Protein AF-A0A0L1IEH2-F1 (afdb_monomer_lite)

pLDDT: mean 84.35, std 15.0, range [38.88, 98.44]

Sequence (274 aa):
MEKRYQQLFKGKRIDFPLATGAASHVSLTYDEKKNPYLLCWTYIYQEKPEFTVPLKGCRIINNITEIGPCIHIITSNEEYQFQCRSKEEFDEMSQFFNMLGYPILGFKNVYVLNKKIGKGSFSTAYIGTNILYGNRVVVKEVDKSKVKESNVYTEIEVLRKVMHKYIIKLISAYEQEGFVYLVLEYLKGGELFEYLNNNGPYTEQVAKKALKRVLIALEALHSNGVVHRDLKMENLMLENPNDPSSLKIIDFGLASFLNSNKMRSIKKMYGRND

Radius of gyration: 21.92 Å; chains: 1; bounding box: 54×50×60 Å

InterPro domains:
  IPR000719 Protein kinase domain [PF00069] (111-264)
  IPR000719 Protein kinase domain [PS50011] (111-274)
  IPR000719 Protein kinase domain [SM00220] (111-273)
  IPR008271 Serine/threonine-protein kinase, active site [PS00108] (226-238)
  IPR011009 Protein kinase-like domain superfamily [SSF56112] (101-263)
  IPR017441 Protein kinase, ATP binding site [PS00107] (117-140)

Secondary structure (DSSP, 8-state):
--TTGGGGGGT--EE---BTTS--EEEEEE-TT--EEEEEESSTT-SS-SEEEE-TT-EEEEEE-SSSEEEEEE-SS-EEEEE-SSHHHHHHHHHHHHHTT-PEE-HHHHEEEEEEEEE-SSEEEEEEEETTT--EEEEEEEEGGGTTTSTHHHHHHHHHH---TTBPPEEEEEEETTEEEEEEE--SS-BHHHHHHHH-PPPHHHHHHHHHHHHHHHHHHHHTTEE-S--SGGGEEES-TT-TT-EEE---TT-EETTSHHHHHHHHHTT---

Foldseek 3Di:
DPPQLVCLVVQDKGQFAQKPPQFGIWHWDADPVRFIKIFTDNDRPDPHGPDMGGQVVWAWEWWAALQGIWIWIHDPPDIMIGHDNDPVSVVVVQVSCVVVVRHHDAPVRFKDFDAFDDDDPFWTWTWIAGPVVRDIWIKTKGFLVCCVVWCVVVQVVLLSNQPDQQAWHFGDWGDDDRIIITITHDADQFFLVVVCVVPPDDDPVLVVLLVVSVVVSCVSQVVSQKDQVDDDRRQWGANDNVRSSRIHGYDRRPMDGCPDPVNVVVCVVVDDDD

Organism: NCBI:txid580059

Structure (mmCIF, N/CA/C/O backbone):
data_AF-A0A0L1IEH2-F1
#
_entry.id   AF-A0A0L1IEH2-F1
#
loop_
_atom_site.group_PDB
_atom_site.id
_atom_site.type_symbol
_atom_site.label_atom_id
_atom_site.label_alt_id
_atom_site.label_comp_id
_atom_site.label_asym_id
_atom_site.label_entity_id
_atom_site.label_seq_id
_atom_site.pdbx_PDB_ins_code
_atom_site.Cartn_x
_atom_site.Cartn_y
_atom_site.Cartn_z
_atom_site.occupancy
_atom_site.B_iso_or_equiv
_atom_site.auth_seq_id
_atom_site.auth_comp_id
_atom_site.auth_asym_id
_atom_site.auth_atom_id
_atom_site.pdbx_PDB_model_num
ATOM 1 N N . MET A 1 1 ? -9.795 14.712 24.715 1.00 46.81 1 MET A N 1
ATOM 2 C CA . MET A 1 1 ? -10.745 13.704 24.203 1.00 46.81 1 MET A CA 1
ATOM 3 C C . MET A 1 1 ? -11.994 14.461 23.783 1.00 46.81 1 MET A C 1
ATOM 5 O O . MET A 1 1 ? -12.621 15.066 24.647 1.00 46.81 1 MET A O 1
ATOM 9 N N . GLU A 1 2 ? -12.299 14.549 22.487 1.00 45.53 2 GLU A N 1
ATOM 10 C CA . GLU A 1 2 ? -13.552 15.184 22.063 1.00 45.53 2 GLU A CA 1
ATOM 11 C C . GLU A 1 2 ? -14.759 14.452 22.673 1.00 45.53 2 GLU A C 1
ATOM 13 O O . GLU A 1 2 ? -14.746 13.232 22.858 1.00 45.53 2 GLU A O 1
ATOM 18 N N . LYS A 1 3 ? -15.829 15.200 22.972 1.00 54.75 3 LYS A N 1
ATOM 19 C CA . LYS A 1 3 ? -17.076 14.705 23.593 1.00 54.75 3 LYS A CA 1
ATOM 20 C C . LYS A 1 3 ? -17.792 13.609 22.783 1.00 54.75 3 LYS A C 1
ATOM 22 O O . LYS A 1 3 ? -18.770 13.043 23.271 1.00 54.75 3 LYS A O 1
ATOM 27 N N . ARG A 1 4 ? -17.343 13.333 21.555 1.00 49.47 4 ARG A N 1
ATOM 28 C CA . ARG A 1 4 ? -17.950 12.403 20.603 1.00 49.47 4 ARG A CA 1
ATOM 29 C C . ARG A 1 4 ? -17.770 10.947 21.048 1.00 49.47 4 ARG A C 1
ATOM 31 O O . ARG A 1 4 ? -18.730 10.363 21.533 1.00 49.47 4 ARG A O 1
ATOM 38 N N . TYR A 1 5 ? -16.565 10.375 21.020 1.00 53.59 5 TYR A N 1
ATOM 39 C CA . TYR A 1 5 ? -16.357 8.929 21.260 1.00 53.59 5 TYR A CA 1
ATOM 40 C C . TYR A 1 5 ? -16.607 8.453 22.701 1.00 53.59 5 TYR A C 1
ATOM 42 O O . TYR A 1 5 ? -16.833 7.266 22.917 1.00 53.59 5 TYR A O 1
ATOM 50 N N . GLN A 1 6 ? -16.689 9.352 23.690 1.00 55.03 6 GLN A N 1
ATOM 51 C CA . GLN A 1 6 ? -17.192 8.994 25.029 1.00 55.03 6 GLN A CA 1
ATOM 52 C C . GLN A 1 6 ? -18.647 8.494 25.006 1.00 55.03 6 GLN A C 1
ATOM 54 O O . GLN A 1 6 ? -19.093 7.834 25.943 1.00 55.03 6 GLN A O 1
ATOM 59 N N . GLN A 1 7 ? -19.401 8.805 23.949 1.00 55.41 7 GLN A N 1
ATOM 60 C CA . GLN A 1 7 ? -20.780 8.359 23.786 1.00 55.41 7 GLN A CA 1
ATOM 61 C C . GLN A 1 7 ? -20.884 6.894 23.321 1.00 55.41 7 GLN A C 1
ATOM 63 O O . GLN A 1 7 ? -21.907 6.269 23.600 1.00 55.41 7 GLN A O 1
ATOM 68 N N . LEU A 1 8 ? -19.826 6.315 22.723 1.00 54.84 8 LEU A N 1
ATOM 69 C CA . LEU A 1 8 ? -19.785 4.893 22.332 1.00 54.84 8 LEU A CA 1
ATOM 70 C C . LEU A 1 8 ? -19.924 3.990 23.555 1.0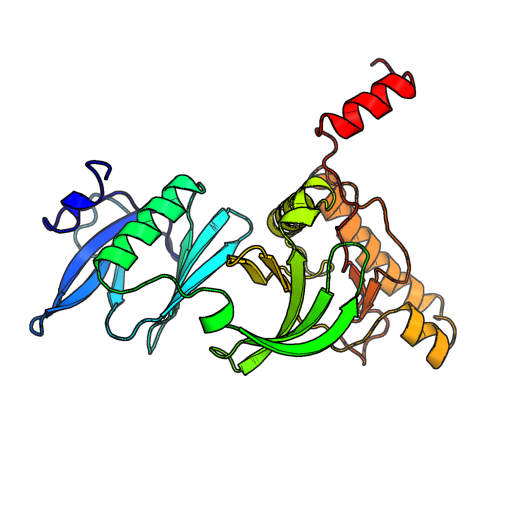0 54.84 8 LEU A C 1
ATOM 72 O O . LEU A 1 8 ? -20.736 3.075 23.564 1.00 54.84 8 LEU A O 1
ATOM 76 N N . PHE A 1 9 ? -19.215 4.327 24.632 1.00 52.91 9 PHE A N 1
ATOM 77 C CA . PHE A 1 9 ? -19.289 3.628 25.918 1.00 52.91 9 PHE A CA 1
ATOM 78 C C . PHE A 1 9 ? -20.630 3.805 26.643 1.00 52.91 9 PHE A C 1
ATOM 80 O O . PHE A 1 9 ? -20.886 3.130 27.635 1.00 52.91 9 PHE A O 1
ATOM 87 N N . LYS A 1 10 ? -21.489 4.714 26.166 1.00 53.69 10 LYS A N 1
ATOM 88 C CA . LYS A 1 10 ? -22.837 4.963 26.699 1.00 53.69 10 LYS A CA 1
ATOM 89 C C . LYS A 1 10 ? -23.938 4.352 25.822 1.00 53.69 10 LYS A C 1
ATOM 91 O O . LYS A 1 10 ? -25.101 4.697 26.009 1.00 53.69 10 LYS A O 1
ATOM 96 N N . GLY A 1 11 ? -23.584 3.511 24.844 1.00 54.56 11 GLY A N 1
ATOM 97 C CA . GLY A 1 11 ? -24.538 2.871 23.930 1.00 54.56 11 GLY A CA 1
ATOM 98 C C . GLY A 1 11 ? -25.201 3.830 22.935 1.00 54.56 11 GLY A C 1
ATOM 99 O O . GLY A 1 11 ? -26.241 3.507 22.366 1.00 54.56 11 GLY A O 1
ATOM 100 N N . LYS A 1 12 ? -24.640 5.030 22.728 1.00 56.41 12 LYS A N 1
ATOM 101 C CA . LYS A 1 12 ? -25.150 5.971 21.724 1.00 56.41 12 LYS A CA 1
ATOM 102 C C . LYS A 1 12 ? -24.548 5.667 20.354 1.00 56.41 12 LYS A C 1
ATOM 104 O O . LYS A 1 12 ? -23.394 5.247 20.244 1.00 56.41 12 LYS A O 1
ATOM 109 N N . ARG A 1 13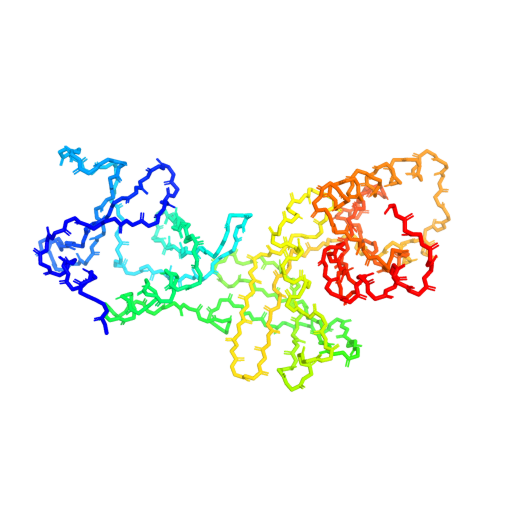 ? -25.343 5.901 19.309 1.00 58.91 13 ARG A N 1
ATOM 110 C CA . ARG A 1 13 ? -24.892 5.867 17.914 1.00 58.91 13 ARG A CA 1
ATOM 111 C C . ARG A 1 13 ? -24.067 7.114 17.640 1.00 58.91 13 ARG A C 1
ATOM 113 O O . ARG A 1 13 ? -24.488 8.215 17.992 1.00 58.91 13 ARG A O 1
ATOM 120 N N . ILE A 1 14 ? -22.910 6.933 17.024 1.00 60.81 14 ILE A N 1
ATOM 121 C CA . ILE A 1 14 ? -22.070 8.038 16.578 1.00 60.81 14 ILE A CA 1
ATOM 122 C C . ILE A 1 14 ? -21.863 7.886 15.079 1.00 60.81 14 ILE A C 1
ATOM 124 O O . ILE A 1 14 ? -21.634 6.771 14.605 1.00 60.81 14 ILE A O 1
ATOM 128 N N . ASP A 1 15 ? -21.910 9.005 14.357 1.00 57.19 15 ASP A N 1
ATOM 129 C CA . ASP A 1 15 ? -21.339 9.099 13.015 1.00 57.19 15 ASP A CA 1
ATOM 130 C C . ASP A 1 15 ? -19.947 8.458 13.004 1.00 57.19 15 ASP A C 1
ATOM 132 O O . ASP A 1 15 ? -19.098 8.762 13.850 1.00 57.19 15 ASP A O 1
ATOM 136 N N . PHE A 1 16 ? -19.708 7.592 12.037 1.00 59.72 16 PHE A N 1
ATOM 137 C CA . PHE A 1 16 ? -18.470 6.861 11.846 1.00 59.72 16 PHE A CA 1
ATOM 138 C C . PHE A 1 16 ? -18.063 6.941 10.373 1.00 59.72 16 PHE A C 1
ATOM 140 O O . PHE A 1 16 ? -18.923 7.004 9.494 1.00 59.72 16 PHE A O 1
ATOM 147 N N . PRO A 1 17 ? -16.763 6.962 10.068 1.00 53.09 17 PRO A N 1
ATOM 148 C CA . PRO A 1 17 ? -16.309 6.911 8.690 1.00 53.09 17 PRO A CA 1
ATOM 149 C C . PRO A 1 17 ? -16.803 5.654 7.966 1.00 53.09 17 PRO A C 1
ATOM 151 O O . PRO A 1 17 ? -16.909 4.582 8.565 1.00 53.09 17 PRO A O 1
ATOM 154 N N . LEU A 1 18 ? -17.088 5.823 6.670 1.00 53.25 18 LEU A N 1
ATOM 155 C CA . LEU A 1 18 ? -17.653 4.820 5.767 1.00 53.25 18 LEU A CA 1
ATOM 156 C C . LEU A 1 18 ? -16.910 3.486 5.888 1.00 53.25 18 LEU A C 1
ATOM 158 O O . LEU A 1 18 ? -15.772 3.351 5.441 1.00 53.25 18 LEU A O 1
ATOM 162 N N . ALA A 1 19 ? -17.560 2.498 6.489 1.00 53.75 19 ALA A N 1
ATOM 163 C CA . ALA A 1 19 ? -17.091 1.129 6.459 1.00 53.75 19 ALA A CA 1
ATOM 164 C C . ALA A 1 19 ? -17.386 0.516 5.082 1.00 53.75 19 ALA A C 1
ATOM 166 O O . ALA A 1 19 ? -18.370 0.883 4.429 1.00 53.75 19 ALA A O 1
ATOM 167 N N . THR A 1 20 ? -16.568 -0.438 4.642 1.00 47.78 20 THR A N 1
ATOM 168 C CA . THR A 1 20 ? -16.861 -1.310 3.498 1.00 47.78 20 THR A CA 1
ATOM 169 C C . THR A 1 20 ? -18.326 -1.739 3.523 1.00 47.78 20 THR A C 1
ATOM 171 O O . THR A 1 20 ? -18.782 -2.305 4.512 1.00 47.78 20 THR A O 1
ATOM 174 N N . GLY A 1 21 ? -19.067 -1.439 2.451 1.00 51.62 21 GLY A N 1
ATOM 175 C CA . GLY A 1 21 ? -20.477 -1.824 2.321 1.00 51.62 21 GLY A CA 1
ATOM 176 C C . GLY A 1 21 ? -21.524 -0.787 2.754 1.00 51.62 21 GLY A C 1
ATOM 177 O O . GLY A 1 21 ? -22.686 -1.157 2.820 1.00 51.62 21 GLY A O 1
ATOM 178 N N . ALA A 1 22 ? -21.147 0.486 2.967 1.00 59.78 22 ALA A N 1
ATOM 179 C CA . ALA A 1 22 ? -22.030 1.660 3.161 1.00 59.78 22 ALA A CA 1
ATOM 180 C C . ALA A 1 22 ? -22.368 2.081 4.607 1.00 59.78 22 ALA A C 1
ATOM 182 O O . ALA A 1 22 ? -23.072 3.077 4.791 1.00 59.78 22 ALA A O 1
ATOM 183 N N . ALA A 1 23 ? -21.827 1.427 5.641 1.00 65.88 23 ALA A N 1
ATOM 184 C CA . ALA A 1 23 ? -22.099 1.847 7.018 1.00 65.88 23 ALA A CA 1
ATOM 185 C C . ALA A 1 23 ? -21.397 3.170 7.374 1.00 65.88 23 ALA A C 1
ATOM 187 O O . ALA A 1 23 ? -20.185 3.294 7.232 1.00 65.88 23 ALA A O 1
ATOM 188 N N . SER A 1 24 ? -22.158 4.145 7.869 1.00 72.50 24 SER A N 1
ATOM 189 C CA . SER A 1 24 ? -21.698 5.492 8.247 1.00 72.50 24 SER A CA 1
ATOM 190 C C . SER A 1 24 ? -21.898 5.796 9.734 1.00 72.50 24 SER A C 1
ATOM 192 O O . SER A 1 24 ? -21.649 6.905 10.192 1.00 72.50 24 SER A O 1
ATOM 194 N N . HIS A 1 25 ? -22.391 4.828 10.506 1.00 76.25 25 HIS A N 1
ATOM 195 C CA . HIS A 1 25 ? -22.655 4.976 11.932 1.00 76.25 25 HIS A CA 1
ATOM 196 C C . HIS A 1 25 ? -22.239 3.708 12.661 1.00 76.25 25 HIS A C 1
ATOM 198 O O . HIS A 1 25 ? -22.537 2.605 12.194 1.00 76.25 25 HIS A O 1
ATOM 204 N N . VAL A 1 26 ? -21.608 3.851 13.829 1.00 79.69 26 VAL A N 1
ATOM 205 C CA . VAL A 1 26 ? -21.291 2.701 14.681 1.00 79.69 26 VAL A CA 1
ATOM 206 C C . VAL A 1 26 ? -21.652 2.917 16.139 1.00 79.69 26 VAL A C 1
ATOM 208 O O . VAL A 1 26 ? -21.754 4.042 16.636 1.00 79.69 26 VAL A O 1
ATOM 211 N N . SER A 1 27 ? -21.828 1.800 16.837 1.00 82.81 27 SER A N 1
ATOM 212 C CA . SER A 1 27 ? -21.939 1.755 18.289 1.00 82.81 27 SER A CA 1
ATOM 213 C C . SER A 1 27 ? -21.127 0.589 18.847 1.00 82.81 27 SER A C 1
ATOM 215 O O . SER A 1 27 ? -21.034 -0.456 18.208 1.00 82.81 27 SER A O 1
ATOM 217 N N . LEU A 1 28 ? -20.536 0.765 20.028 1.00 85.44 28 LEU A N 1
ATOM 218 C CA . LEU A 1 28 ? -19.830 -0.289 20.747 1.00 85.44 28 LEU A CA 1
ATOM 219 C C . LEU A 1 28 ? -20.802 -0.960 21.712 1.00 85.44 28 LEU A C 1
ATOM 221 O O . LEU A 1 28 ? -21.506 -0.289 22.464 1.00 85.44 28 LEU A O 1
ATOM 225 N N . THR A 1 29 ? -20.793 -2.283 21.732 1.00 85.62 29 THR A N 1
ATOM 226 C CA . THR A 1 29 ? -21.562 -3.081 22.685 1.00 85.62 29 THR A CA 1
ATOM 227 C C . THR A 1 29 ? -20.776 -4.338 23.061 1.00 85.62 29 THR A C 1
ATOM 229 O O . THR A 1 29 ? -19.659 -4.558 22.586 1.00 85.62 29 THR A O 1
ATOM 232 N N . TYR A 1 30 ? -21.341 -5.142 23.955 1.00 87.62 30 TYR A N 1
ATOM 233 C CA . TYR A 1 30 ? -20.723 -6.340 24.499 1.00 87.62 30 TYR A CA 1
ATOM 234 C C . TYR A 1 30 ? -21.682 -7.519 24.404 1.00 87.62 30 TYR A C 1
ATOM 236 O O . TYR A 1 30 ? -22.894 -7.357 24.554 1.00 87.62 30 TYR A O 1
ATOM 244 N N . ASP A 1 31 ? -21.146 -8.706 24.125 1.00 87.88 31 ASP A N 1
ATOM 245 C CA . ASP A 1 31 ? -21.940 -9.934 24.161 1.00 87.88 31 ASP A CA 1
ATOM 246 C C . ASP A 1 31 ? -22.169 -10.381 25.616 1.00 87.88 31 ASP A C 1
ATOM 248 O O . ASP A 1 31 ? -21.641 -9.790 26.564 1.00 87.88 31 ASP A O 1
ATOM 252 N N . GLU A 1 32 ? -22.935 -11.454 25.816 1.00 86.00 32 GLU A N 1
ATOM 253 C CA . GLU A 1 32 ? -23.203 -12.015 27.151 1.00 86.00 32 GLU A CA 1
ATOM 254 C C . GLU A 1 32 ? -21.921 -12.406 27.911 1.00 86.00 32 GLU A C 1
ATOM 256 O O . GLU A 1 32 ? -21.885 -12.417 29.141 1.00 86.00 32 GLU A O 1
ATOM 261 N N . LYS A 1 33 ? -2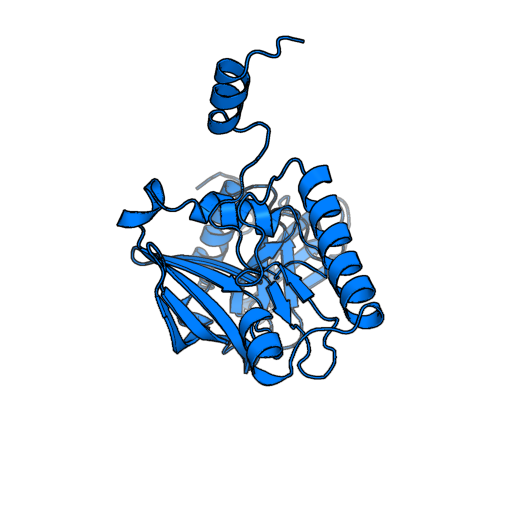0.836 -12.686 27.180 1.00 88.88 33 LYS A N 1
ATOM 262 C CA . LYS A 1 33 ? -19.514 -13.040 27.710 1.00 88.88 33 LYS A CA 1
ATOM 263 C C . LYS A 1 33 ? -18.593 -11.821 27.847 1.00 88.88 33 LYS A C 1
ATOM 265 O O . LYS A 1 33 ? -17.395 -11.997 28.070 1.00 88.88 33 LYS A O 1
ATOM 270 N N . LYS A 1 34 ? -19.127 -10.600 27.730 1.00 87.25 34 LYS A N 1
ATOM 271 C CA . LYS A 1 34 ? -18.400 -9.321 27.770 1.00 87.25 34 LYS A CA 1
ATOM 272 C C . LYS A 1 34 ? -17.340 -9.155 26.674 1.00 87.25 34 LYS A C 1
ATOM 274 O O . LYS A 1 34 ? -16.401 -8.378 26.843 1.00 87.25 34 LYS A O 1
ATOM 279 N N . ASN A 1 35 ? -17.465 -9.848 25.546 1.00 88.25 35 ASN A N 1
ATOM 280 C CA . ASN A 1 35 ? -16.598 -9.601 24.398 1.00 88.25 35 ASN A CA 1
ATOM 281 C C . ASN A 1 35 ? -17.111 -8.377 23.623 1.00 88.25 35 ASN A C 1
ATOM 283 O O . ASN A 1 35 ? -18.305 -8.325 23.315 1.00 88.25 35 ASN A O 1
ATOM 287 N N . PRO A 1 36 ? -16.242 -7.407 23.293 1.00 90.19 36 PRO A N 1
ATOM 288 C CA . PRO A 1 36 ? -16.656 -6.216 22.568 1.00 90.19 36 PRO A CA 1
ATOM 289 C C . PRO A 1 36 ? -16.918 -6.516 21.088 1.00 90.19 36 PRO A C 1
ATOM 291 O O . PRO A 1 36 ? -16.172 -7.261 20.442 1.00 90.19 36 PRO A O 1
ATOM 294 N N . TYR A 1 37 ? -17.948 -5.881 20.537 1.00 90.19 37 TYR A N 1
ATOM 295 C CA . TYR A 1 37 ? -18.212 -5.845 19.102 1.00 90.19 37 TYR A CA 1
ATOM 296 C C . TYR A 1 37 ? -18.811 -4.499 18.688 1.00 90.19 37 TYR A C 1
ATOM 298 O O . TYR A 1 37 ? -19.427 -3.792 19.492 1.00 90.19 37 TYR A O 1
ATOM 306 N N . LEU A 1 38 ? -18.595 -4.129 17.427 1.00 89.50 38 LEU A N 1
ATOM 307 C CA . LEU A 1 38 ? -19.191 -2.942 16.826 1.00 89.50 38 LEU A CA 1
ATOM 308 C C . LEU A 1 38 ? -20.490 -3.323 16.123 1.00 89.50 38 LEU A C 1
ATOM 310 O O . LEU A 1 38 ? -20.548 -4.318 15.406 1.00 89.50 38 LEU A O 1
ATOM 314 N N . LEU A 1 39 ? -21.514 -2.507 16.309 1.00 87.94 39 LEU A N 1
ATOM 315 C CA . LEU A 1 39 ? -22.723 -2.492 15.497 1.00 87.94 39 LEU A CA 1
ATOM 316 C C . LEU A 1 39 ? -22.547 -1.429 14.413 1.00 87.94 39 LEU A C 1
ATOM 318 O O . LEU A 1 39 ? -22.174 -0.306 14.751 1.00 87.94 39 LEU A O 1
ATOM 322 N N . CYS A 1 40 ? -22.814 -1.758 13.151 1.00 87.19 40 CYS A N 1
ATOM 323 C CA . CYS A 1 40 ? -22.592 -0.865 12.013 1.00 87.19 40 CYS A CA 1
ATOM 324 C C . CYS A 1 40 ? -23.905 -0.624 11.253 1.00 87.19 40 CYS A C 1
ATOM 326 O O . CYS A 1 40 ? -24.592 -1.580 10.903 1.00 87.19 40 CYS A O 1
ATOM 328 N N . TRP A 1 41 ? -24.256 0.637 10.984 1.00 85.31 41 TRP A N 1
ATOM 329 C CA . TRP A 1 41 ? -25.474 1.027 10.255 1.00 85.31 41 TRP A CA 1
ATOM 330 C C . TRP A 1 41 ? -25.161 1.931 9.068 1.00 85.31 41 TRP A C 1
ATOM 332 O O . TRP A 1 41 ? -24.284 2.794 9.147 1.00 85.31 41 TRP A O 1
ATOM 342 N N . THR A 1 42 ? -25.957 1.801 8.008 1.00 83.19 42 THR A N 1
ATOM 343 C CA . THR A 1 42 ? -25.917 2.681 6.830 1.00 83.19 42 THR A CA 1
ATOM 344 C C . THR A 1 42 ? -26.547 4.039 7.127 1.00 83.19 42 THR A C 1
ATOM 346 O O . THR A 1 42 ? -26.006 5.065 6.717 1.00 83.19 42 THR A O 1
ATOM 349 N N . TYR A 1 43 ? -27.640 4.062 7.900 1.00 78.62 43 TYR A N 1
ATOM 350 C CA . TYR A 1 43 ? -28.391 5.279 8.225 1.00 78.62 43 TYR A CA 1
ATOM 351 C C . TYR A 1 43 ? -28.671 5.406 9.725 1.00 78.62 43 TYR A C 1
ATOM 353 O O . TYR A 1 43 ? -28.953 4.418 10.402 1.00 78.62 43 TYR A O 1
ATOM 361 N N . ILE A 1 44 ? -28.698 6.641 10.239 1.00 74.00 44 ILE A N 1
ATOM 362 C CA . ILE A 1 44 ? -28.886 6.911 11.674 1.00 74.00 44 ILE A CA 1
ATOM 363 C C . ILE A 1 44 ? -30.218 6.391 12.236 1.00 74.00 44 ILE A C 1
ATOM 365 O O . ILE A 1 44 ? -30.276 5.995 13.401 1.00 74.00 44 ILE A O 1
ATOM 369 N N . TYR A 1 45 ? -31.271 6.358 11.415 1.00 78.81 45 TYR A N 1
ATOM 370 C CA . TYR A 1 45 ? -32.624 5.944 11.807 1.00 78.81 45 TYR A CA 1
ATOM 371 C C . TYR A 1 45 ? -32.897 4.448 11.595 1.00 78.81 45 TYR A C 1
ATOM 373 O O . TYR A 1 45 ? -33.979 3.974 11.923 1.00 78.81 45 TYR A O 1
ATOM 381 N N . GLN A 1 46 ? -31.938 3.692 11.055 1.00 80.62 46 GLN A N 1
ATOM 382 C CA . GLN A 1 46 ? -32.111 2.265 10.790 1.00 80.62 46 GLN A CA 1
ATOM 383 C C . GLN A 1 46 ? -32.234 1.494 12.118 1.00 80.62 46 GLN A C 1
ATOM 385 O O . GLN A 1 46 ? -31.416 1.664 13.025 1.00 80.62 46 GLN A O 1
ATOM 390 N N . GLU A 1 47 ? -33.270 0.667 12.276 1.00 82.06 47 GLU A N 1
ATOM 391 C CA . GLU A 1 47 ? -33.515 -0.035 13.545 1.00 82.06 47 GLU A CA 1
ATOM 392 C C . GLU A 1 47 ? -32.435 -1.087 13.826 1.00 82.06 47 GLU A C 1
ATOM 394 O O . GLU A 1 47 ? -31.776 -1.040 14.868 1.00 82.06 47 GLU A O 1
ATOM 399 N N . LYS A 1 48 ? -32.201 -1.992 12.870 1.00 85.12 48 LYS A N 1
ATOM 400 C CA . LYS A 1 48 ? -31.223 -3.083 12.982 1.00 85.12 48 LYS A CA 1
ATOM 401 C C . LYS A 1 48 ? -29.887 -2.714 12.332 1.00 85.12 48 LYS A C 1
ATOM 403 O O . LYS A 1 48 ? -29.907 -2.031 11.311 1.00 85.12 48 LYS A O 1
ATOM 408 N N . PRO A 1 49 ? -28.749 -3.134 12.911 1.00 86.62 49 PRO A N 1
ATOM 409 C CA . PRO A 1 49 ? -27.445 -2.968 12.272 1.00 86.62 49 PRO A CA 1
ATOM 410 C C . PRO A 1 49 ? -27.426 -3.684 10.918 1.00 86.62 49 PRO A C 1
ATOM 412 O O . PRO A 1 49 ? -28.041 -4.739 10.769 1.00 86.62 49 PRO A O 1
ATOM 415 N N . GLU A 1 50 ? -26.703 -3.114 9.960 1.00 87.94 50 GLU A N 1
ATOM 416 C CA . GLU A 1 50 ? -26.427 -3.739 8.665 1.00 87.94 50 GLU A CA 1
ATOM 417 C C . GLU A 1 50 ? -25.516 -4.957 8.851 1.00 87.94 50 GLU A C 1
ATOM 419 O O . GLU A 1 50 ? -25.757 -6.028 8.305 1.00 87.94 50 GLU A O 1
ATOM 424 N N . PHE A 1 51 ? -24.487 -4.798 9.685 1.00 87.88 51 PHE A N 1
ATOM 425 C CA . PHE A 1 51 ? -23.572 -5.864 10.071 1.00 87.88 51 PHE A CA 1
ATOM 426 C C . PHE A 1 51 ? -22.928 -5.567 11.429 1.00 87.88 51 PHE A C 1
ATOM 428 O O . PHE A 1 51 ? -23.081 -4.482 12.004 1.00 87.88 51 PHE A O 1
ATOM 435 N N . THR A 1 52 ? -22.201 -6.551 11.955 1.00 89.69 52 THR A N 1
ATOM 436 C CA . THR A 1 52 ? -21.498 -6.450 13.237 1.00 89.69 52 THR A CA 1
ATOM 437 C C . THR A 1 52 ? -20.042 -6.856 13.092 1.00 89.69 52 THR A C 1
ATOM 439 O O . THR A 1 52 ? -19.762 -7.848 12.430 1.00 89.69 52 THR A O 1
ATOM 442 N N . VAL A 1 53 ? -19.134 -6.152 13.768 1.00 91.12 53 VAL A N 1
ATOM 443 C CA . VAL A 1 53 ? -17.696 -6.449 13.735 1.00 91.12 53 VAL A CA 1
ATOM 444 C C . VAL A 1 53 ? -17.232 -6.955 15.100 1.00 91.12 53 VAL A C 1
ATOM 446 O O . VAL A 1 53 ? -17.146 -6.159 16.042 1.00 91.12 53 VAL A O 1
ATOM 449 N N . PRO A 1 54 ? -16.920 -8.254 15.250 1.00 92.25 54 PRO A N 1
ATOM 450 C CA . PRO A 1 54 ? -16.380 -8.777 16.497 1.00 92.25 54 PRO A CA 1
ATOM 451 C C . PRO A 1 54 ? -14.949 -8.271 16.711 1.00 92.25 54 PRO A C 1
ATOM 453 O O . PRO A 1 54 ? -14.086 -8.437 15.852 1.00 92.25 54 PRO A O 1
ATOM 456 N N . LEU A 1 55 ? -14.670 -7.685 17.879 1.00 91.56 55 LEU A N 1
ATOM 457 C CA . LEU A 1 55 ? -13.326 -7.181 18.194 1.00 91.56 55 LEU A CA 1
ATOM 458 C C . LEU A 1 55 ? -12.470 -8.215 18.936 1.00 91.56 55 LEU A C 1
ATOM 460 O O . LEU A 1 55 ? -11.246 -8.099 18.989 1.00 91.56 55 LEU A O 1
ATOM 464 N N . LYS A 1 56 ? -13.074 -9.270 19.494 1.00 92.00 56 LYS A N 1
ATOM 465 C CA . LYS A 1 56 ? -12.326 -10.324 20.189 1.00 92.00 56 LYS A CA 1
ATOM 466 C C . LYS A 1 56 ? -11.312 -10.993 19.257 1.00 92.00 56 LYS A C 1
ATOM 468 O O . LYS A 1 56 ? -11.688 -11.610 18.268 1.00 92.00 56 LYS A O 1
ATOM 473 N N . GLY A 1 57 ? -10.033 -10.920 19.626 1.00 89.81 57 GLY A N 1
ATOM 474 C CA . GLY A 1 57 ? -8.944 -11.534 18.863 1.00 89.81 57 GLY A CA 1
ATOM 475 C C . GLY A 1 57 ? -8.666 -10.867 17.514 1.00 89.81 57 GLY A C 1
ATOM 476 O O . GLY A 1 57 ? -7.881 -11.409 16.739 1.00 89.81 57 GLY A O 1
ATOM 477 N N . CYS A 1 58 ? -9.288 -9.717 17.227 1.00 93.50 58 CYS A N 1
ATOM 478 C CA . CYS A 1 58 ? -9.028 -8.996 15.991 1.00 93.50 58 CYS A CA 1
ATOM 479 C C . CYS A 1 58 ? -7.615 -8.397 15.981 1.00 93.50 58 CYS A C 1
ATOM 481 O O . CYS A 1 58 ? -7.009 -8.129 17.024 1.00 93.50 58 CYS A O 1
ATOM 483 N N . ARG A 1 59 ? -7.098 -8.168 14.777 1.00 94.06 59 ARG A N 1
ATOM 484 C CA . ARG A 1 59 ? -5.902 -7.365 14.531 1.00 94.06 59 ARG A CA 1
ATOM 485 C C . ARG A 1 59 ? -6.324 -6.109 13.800 1.00 94.06 59 ARG A C 1
ATOM 487 O O . ARG A 1 59 ? -7.026 -6.192 12.798 1.00 94.06 59 ARG A O 1
ATOM 494 N N . ILE A 1 60 ? -5.883 -4.959 14.289 1.00 92.81 60 ILE A N 1
ATOM 495 C CA . ILE A 1 60 ? -6.197 -3.676 13.670 1.00 92.81 60 ILE A CA 1
ATOM 496 C C . ILE A 1 60 ? -4.929 -3.147 13.023 1.00 92.81 60 ILE A C 1
ATOM 498 O O . ILE A 1 60 ? -3.913 -2.994 13.695 1.00 92.81 60 ILE A O 1
ATOM 502 N N . ILE A 1 61 ? -4.972 -2.881 11.723 1.00 90.62 61 ILE A N 1
ATOM 503 C CA . ILE A 1 61 ? -3.853 -2.297 10.983 1.00 90.62 61 ILE A CA 1
ATOM 504 C C . ILE A 1 61 ? -4.279 -0.984 10.330 1.00 90.62 61 ILE A C 1
ATOM 506 O O . ILE A 1 61 ? -5.449 -0.771 10.009 1.00 90.62 61 ILE A O 1
ATOM 510 N N . ASN A 1 62 ? -3.305 -0.105 10.114 1.00 85.62 62 ASN A N 1
ATOM 511 C CA . ASN A 1 62 ? -3.474 1.032 9.220 1.00 85.62 62 ASN A CA 1
ATOM 512 C C . ASN A 1 62 ? -3.415 0.543 7.766 1.00 85.62 62 ASN A C 1
ATOM 514 O O . ASN A 1 62 ? -2.494 -0.189 7.398 1.00 85.62 62 ASN A O 1
ATOM 518 N N . ASN A 1 63 ? -4.370 0.971 6.951 1.00 76.06 63 ASN A N 1
ATOM 519 C CA . ASN A 1 63 ? -4.373 0.793 5.510 1.00 76.06 63 ASN A CA 1
ATOM 520 C C . ASN A 1 63 ? -4.606 2.147 4.826 1.00 76.06 63 ASN A C 1
ATOM 522 O O . ASN A 1 63 ? -5.042 3.115 5.446 1.00 76.06 63 ASN A O 1
ATOM 526 N N . ILE A 1 64 ? -4.312 2.240 3.535 1.00 68.06 64 ILE A N 1
ATOM 527 C CA . ILE A 1 64 ? -4.504 3.471 2.777 1.00 68.06 64 ILE A CA 1
ATOM 528 C C . ILE A 1 64 ? -5.216 3.154 1.466 1.00 68.06 64 ILE A C 1
ATOM 530 O O . ILE A 1 64 ? -4.834 2.229 0.754 1.00 68.06 64 ILE A O 1
ATOM 534 N N . THR A 1 65 ? -6.238 3.945 1.150 1.00 67.81 65 THR A N 1
ATOM 535 C CA . THR A 1 65 ? -7.004 3.846 -0.096 1.00 67.81 65 THR A CA 1
ATOM 536 C C . THR A 1 65 ? -6.870 5.138 -0.908 1.00 67.81 65 THR A C 1
ATOM 538 O O . THR A 1 65 ? -6.279 6.124 -0.450 1.00 67.81 65 THR A O 1
ATOM 541 N N . GLU A 1 66 ? -7.476 5.153 -2.094 1.00 60.97 66 GLU A N 1
ATOM 542 C CA . GLU A 1 66 ? -7.646 6.340 -2.941 1.00 60.97 66 GLU A CA 1
ATOM 543 C C . GLU A 1 66 ? -8.412 7.491 -2.265 1.00 60.97 66 GLU A C 1
ATOM 545 O O . GLU A 1 66 ? -8.224 8.651 -2.626 1.00 60.97 66 GLU A O 1
ATOM 550 N N . ILE A 1 67 ? -9.242 7.195 -1.257 1.00 65.94 67 ILE A N 1
ATOM 551 C CA . ILE A 1 67 ? -10.085 8.185 -0.570 1.00 65.94 67 ILE A CA 1
ATOM 552 C C . ILE A 1 67 ? -9.359 8.788 0.643 1.00 65.94 67 ILE A C 1
ATOM 554 O O . ILE A 1 67 ? -9.626 9.926 1.024 1.00 65.94 67 ILE A O 1
ATOM 558 N N . GLY A 1 68 ? -8.417 8.064 1.259 1.00 68.25 68 GLY A N 1
ATOM 559 C CA . GLY A 1 68 ? -7.786 8.525 2.495 1.00 68.25 68 GLY A CA 1
ATOM 560 C C . GLY A 1 68 ? -7.195 7.411 3.365 1.00 68.25 68 GLY A C 1
ATOM 561 O O . GLY A 1 68 ? -7.056 6.274 2.913 1.00 68.25 68 GLY A O 1
ATOM 562 N N . PRO A 1 69 ? -6.796 7.728 4.612 1.00 77.19 69 PRO A N 1
ATOM 563 C CA . PRO A 1 69 ? -6.373 6.715 5.574 1.00 77.19 69 PRO A CA 1
ATOM 564 C C . PRO A 1 69 ? -7.557 5.819 5.955 1.00 77.19 69 PRO A C 1
ATOM 566 O O . PRO A 1 69 ? -8.704 6.254 5.934 1.00 77.19 69 PRO A O 1
ATOM 569 N N . CYS A 1 70 ? -7.287 4.564 6.283 1.00 82.81 70 CYS A N 1
ATOM 570 C CA . CYS A 1 70 ? -8.307 3.567 6.562 1.00 82.81 70 CYS A CA 1
ATOM 571 C C . CYS A 1 70 ? -7.886 2.711 7.755 1.00 82.81 70 CYS A C 1
ATOM 573 O O . CYS A 1 70 ? -6.742 2.265 7.845 1.00 82.81 70 CYS A O 1
ATOM 575 N N . ILE A 1 71 ? -8.827 2.420 8.648 1.00 87.38 71 ILE A N 1
ATOM 576 C CA . ILE A 1 71 ? -8.633 1.404 9.683 1.00 87.38 71 ILE A CA 1
ATOM 577 C C . ILE A 1 71 ? -9.099 0.065 9.138 1.00 87.38 71 ILE A C 1
ATOM 579 O O . ILE A 1 71 ? -10.232 -0.063 8.689 1.00 87.38 71 ILE A O 1
ATOM 583 N N . HIS A 1 72 ? -8.222 -0.929 9.167 1.00 89.38 72 HIS A N 1
ATOM 584 C CA . HIS A 1 72 ? -8.521 -2.267 8.688 1.00 89.38 72 HIS A CA 1
ATOM 585 C C . HIS A 1 72 ? -8.551 -3.235 9.871 1.00 89.38 72 HIS A C 1
ATOM 587 O O . HIS A 1 72 ? -7.537 -3.444 10.539 1.00 89.38 72 HIS A O 1
ATOM 593 N N . ILE A 1 73 ? -9.731 -3.784 10.151 1.00 92.06 73 ILE A N 1
ATOM 594 C CA . ILE A 1 73 ? -9.976 -4.733 11.236 1.00 92.06 73 ILE A CA 1
ATOM 595 C C . ILE A 1 73 ? -10.033 -6.134 10.643 1.00 92.06 73 ILE A C 1
ATOM 597 O O . ILE A 1 73 ? -10.946 -6.458 9.890 1.00 92.06 73 ILE A O 1
ATOM 601 N N . ILE A 1 74 ? -9.066 -6.961 11.016 1.00 92.12 74 ILE A N 1
ATOM 602 C CA . ILE A 1 74 ? -8.940 -8.348 10.580 1.00 92.12 74 ILE A CA 1
ATOM 603 C C . ILE A 1 74 ? -9.421 -9.236 11.723 1.00 92.12 74 ILE A C 1
ATOM 605 O O . ILE A 1 74 ? -8.794 -9.295 12.785 1.00 92.12 74 ILE A O 1
ATOM 609 N N . THR A 1 75 ? -10.552 -9.903 11.522 1.00 91.06 75 THR A N 1
ATOM 610 C CA . THR A 1 75 ? -11.109 -10.879 12.469 1.00 91.06 75 THR A CA 1
ATOM 611 C C . THR A 1 75 ? -10.737 -12.300 12.037 1.00 91.06 75 THR A C 1
ATOM 613 O O . THR A 1 75 ? -10.003 -12.487 11.071 1.00 91.06 75 THR A O 1
ATOM 616 N N . SER A 1 76 ? -11.206 -13.329 12.749 1.00 87.06 76 SER A N 1
ATOM 617 C CA . SER A 1 76 ? -10.939 -14.720 12.354 1.00 87.06 76 SER A CA 1
ATOM 618 C C . SER A 1 76 ? -11.632 -15.128 11.052 1.00 87.06 76 SER A C 1
ATOM 620 O O . SER A 1 76 ? -11.174 -16.061 10.399 1.00 87.06 76 SER A O 1
ATOM 622 N N . ASN A 1 77 ? -12.740 -14.465 10.707 1.00 85.81 77 ASN A N 1
ATOM 623 C CA . ASN A 1 77 ? -13.631 -14.889 9.626 1.00 85.81 77 ASN A CA 1
ATOM 624 C C . ASN A 1 77 ? -13.736 -13.842 8.513 1.00 85.81 77 ASN A C 1
ATOM 626 O O . ASN A 1 77 ? -13.921 -14.202 7.356 1.00 85.81 77 ASN A O 1
ATOM 630 N N . GLU A 1 78 ? -13.642 -12.559 8.866 1.00 90.00 78 GLU A N 1
ATOM 631 C CA . GLU A 1 78 ? -13.909 -11.439 7.962 1.00 90.00 78 GLU A CA 1
ATOM 632 C C . GLU A 1 78 ? -12.946 -10.268 8.197 1.00 90.00 78 GLU A C 1
ATOM 634 O O . GLU A 1 78 ? -12.362 -10.108 9.276 1.00 90.00 78 GLU A O 1
ATOM 639 N N . GLU A 1 79 ? -12.817 -9.430 7.174 1.00 90.06 79 GLU A N 1
ATOM 640 C CA . GLU A 1 79 ? -12.006 -8.220 7.168 1.00 90.06 79 GLU A CA 1
ATOM 641 C C . GLU A 1 79 ? -12.886 -7.001 6.892 1.00 90.06 79 GLU A C 1
ATOM 643 O O . GLU A 1 79 ? -13.700 -7.009 5.971 1.00 90.06 79 GLU A O 1
ATOM 648 N N . TYR A 1 80 ? -12.711 -5.944 7.686 1.00 88.81 80 TYR A N 1
ATOM 649 C CA . TYR A 1 80 ? -13.539 -4.741 7.622 1.00 88.81 80 TYR A CA 1
ATOM 650 C C . TYR A 1 80 ? -12.669 -3.501 7.485 1.00 88.81 80 TYR A C 1
ATOM 652 O O . TYR A 1 80 ? -11.783 -3.261 8.307 1.00 88.81 80 TYR A O 1
ATOM 660 N N . GLN A 1 81 ? -12.937 -2.685 6.471 1.00 86.69 81 GLN A N 1
ATOM 661 C CA . GLN A 1 81 ? -12.206 -1.446 6.225 1.00 86.69 81 GLN A CA 1
ATOM 662 C C . GLN A 1 81 ? -13.081 -0.248 6.564 1.00 86.69 81 GLN A C 1
ATOM 664 O O . GLN A 1 81 ? -14.213 -0.166 6.106 1.00 86.69 81 GLN A O 1
ATOM 669 N N . PHE A 1 82 ? -12.551 0.682 7.351 1.00 84.44 82 PHE A N 1
ATOM 670 C CA . PHE A 1 82 ? -13.209 1.907 7.788 1.00 84.44 82 PHE A CA 1
ATOM 671 C C . PHE A 1 82 ? -12.473 3.110 7.214 1.00 84.44 82 PHE A C 1
ATOM 673 O O . PHE A 1 82 ? -11.378 3.454 7.665 1.00 84.44 82 PHE A O 1
ATOM 680 N N . GLN A 1 83 ? -13.074 3.729 6.201 1.00 83.81 83 GLN A N 1
ATOM 681 C CA . GLN A 1 83 ? -12.479 4.799 5.416 1.00 83.81 83 GLN A CA 1
ATOM 682 C C . GLN A 1 83 ? -12.558 6.148 6.130 1.00 83.81 83 GLN A C 1
ATOM 684 O O . GLN A 1 83 ? -13.595 6.808 6.100 1.00 83.81 83 GLN A O 1
ATOM 689 N N . CYS A 1 84 ? -11.450 6.618 6.694 1.00 78.88 84 CYS A N 1
ATOM 690 C CA . CYS A 1 84 ? -11.376 7.937 7.314 1.00 78.88 84 CYS A CA 1
ATOM 691 C C . CYS A 1 84 ? -11.352 9.042 6.242 1.00 78.88 84 CYS A C 1
ATOM 693 O O . CYS A 1 84 ? -10.702 8.911 5.199 1.00 78.88 84 CYS A O 1
ATOM 695 N N . ARG A 1 85 ? -12.043 10.152 6.515 1.00 75.69 85 ARG A N 1
ATOM 696 C CA . ARG A 1 85 ? -12.109 11.351 5.661 1.00 75.69 85 ARG A CA 1
ATOM 697 C C . ARG A 1 85 ? -10.917 12.277 5.868 1.00 75.69 85 ARG A C 1
ATOM 699 O O . ARG A 1 85 ? -10.587 13.059 4.982 1.00 75.69 85 ARG A O 1
ATOM 706 N N . SER A 1 86 ? -10.278 12.204 7.032 1.00 75.88 86 SER A N 1
ATOM 707 C CA . SER A 1 86 ? -9.105 13.007 7.361 1.00 75.88 86 SER A CA 1
ATOM 708 C C . SER A 1 86 ? -8.136 12.251 8.271 1.00 75.88 86 SER A C 1
ATOM 710 O O . SER A 1 86 ? -8.434 11.160 8.766 1.00 75.88 86 SER A O 1
ATOM 712 N N . LYS A 1 87 ? -6.944 12.825 8.469 1.00 77.44 87 LYS A N 1
ATOM 713 C CA . LYS A 1 87 ? -5.951 12.282 9.402 1.00 77.44 87 LYS A CA 1
ATOM 714 C C . LYS A 1 87 ? -6.430 12.407 10.849 1.00 77.44 87 LYS A C 1
ATOM 716 O O . LYS A 1 87 ? -6.238 11.484 11.626 1.00 77.44 87 LYS A O 1
ATOM 721 N N . GLU A 1 88 ? -7.095 13.507 11.181 1.00 81.62 88 GLU A N 1
ATOM 722 C CA . GLU A 1 88 ? -7.648 13.762 12.511 1.00 81.62 88 GLU A CA 1
ATOM 723 C C . GLU A 1 88 ? -8.675 12.685 12.886 1.00 81.62 88 GLU A C 1
ATOM 725 O O . GLU A 1 88 ? -8.604 12.121 13.974 1.00 81.62 88 GLU A O 1
ATOM 730 N N . GLU A 1 89 ? -9.565 12.318 11.955 1.00 80.69 89 GLU A N 1
ATOM 731 C CA . GLU A 1 89 ? -10.544 11.241 12.168 1.00 80.69 89 GLU A CA 1
ATOM 732 C C . GLU A 1 89 ? -9.858 9.879 12.377 1.00 80.69 89 GLU A C 1
ATOM 734 O O . GLU A 1 89 ? -10.244 9.107 13.257 1.00 80.69 89 GLU A O 1
ATOM 739 N N . PHE A 1 90 ? -8.797 9.592 11.616 1.00 83.88 90 PHE A N 1
ATOM 740 C CA . PHE A 1 90 ? -7.991 8.386 11.819 1.00 83.88 90 PHE A CA 1
ATOM 741 C C . PHE A 1 90 ? -7.326 8.366 13.206 1.00 83.88 90 PHE A C 1
ATOM 743 O O . PHE A 1 90 ? -7.357 7.341 13.894 1.00 83.88 90 PHE A O 1
ATOM 750 N N . ASP A 1 91 ? -6.745 9.486 13.640 1.00 84.44 91 ASP A N 1
ATOM 751 C CA . ASP A 1 91 ? -6.067 9.607 14.933 1.00 84.44 91 ASP A CA 1
ATOM 752 C C . ASP A 1 91 ? -7.055 9.429 16.103 1.00 84.44 91 ASP A C 1
ATOM 754 O O . ASP A 1 91 ? -6.750 8.746 17.084 1.00 84.44 91 ASP A O 1
ATOM 758 N N . GLU A 1 92 ? -8.269 9.970 15.986 1.00 83.06 92 GLU A N 1
ATOM 759 C CA . GLU A 1 92 ? -9.350 9.778 16.960 1.00 83.06 92 GLU A CA 1
ATOM 760 C C . GLU A 1 92 ? -9.777 8.314 17.087 1.00 83.06 92 GLU A C 1
ATOM 762 O O . GLU A 1 92 ? -9.868 7.778 18.197 1.00 83.06 92 GLU A O 1
ATOM 767 N N . MET A 1 93 ? -10.011 7.639 15.960 1.00 83.25 93 MET A N 1
ATOM 768 C CA . MET A 1 93 ? -10.370 6.222 15.971 1.00 83.25 93 MET A CA 1
ATOM 769 C C . MET A 1 93 ? -9.234 5.357 16.519 1.00 83.25 93 MET A C 1
ATOM 771 O O . MET A 1 93 ? -9.478 4.420 17.280 1.00 83.25 93 MET A O 1
ATOM 775 N N . SER A 1 94 ? -7.988 5.695 16.189 1.00 87.38 94 SER A N 1
ATOM 776 C CA . SER A 1 94 ? -6.805 5.028 16.735 1.00 87.38 94 SER A CA 1
ATOM 777 C C . SER A 1 94 ? -6.777 5.120 18.263 1.00 87.38 94 SER A C 1
ATOM 779 O O . SER A 1 94 ? -6.550 4.120 18.943 1.00 87.38 94 SER A O 1
ATOM 781 N N . GLN A 1 95 ? -7.066 6.299 18.825 1.00 86.19 95 GLN A N 1
ATOM 782 C CA . GLN A 1 95 ? -7.174 6.492 20.276 1.00 86.19 95 GLN A CA 1
ATOM 783 C C . GLN A 1 95 ? -8.324 5.684 20.887 1.00 86.19 95 GLN A C 1
ATOM 785 O O . GLN A 1 95 ? -8.152 5.092 21.953 1.00 86.19 95 GLN A O 1
ATOM 790 N N . PHE A 1 96 ? -9.474 5.627 20.213 1.00 85.38 96 PHE A N 1
ATOM 791 C CA . PHE A 1 96 ? -10.614 4.822 20.651 1.00 85.38 96 PHE A CA 1
ATOM 792 C C . PHE A 1 96 ? -10.253 3.334 20.768 1.00 85.38 96 PHE A C 1
ATOM 794 O O . PHE A 1 96 ? -10.460 2.739 21.826 1.00 85.38 96 PHE A O 1
ATOM 801 N N . PHE A 1 97 ? -9.655 2.742 19.731 1.00 89.06 97 PHE A N 1
ATOM 802 C CA . PHE A 1 97 ? -9.254 1.334 19.759 1.00 89.06 97 PHE A CA 1
ATOM 803 C C . PHE A 1 97 ? -8.127 1.056 20.761 1.00 89.06 97 PHE A C 1
ATOM 805 O O . PHE A 1 97 ? -8.189 0.062 21.487 1.00 89.06 97 PHE A O 1
ATOM 812 N N . ASN A 1 98 ? -7.162 1.973 20.898 1.00 89.19 98 ASN A N 1
ATOM 813 C CA . ASN A 1 98 ? -6.140 1.900 21.947 1.00 89.19 98 ASN A CA 1
ATOM 814 C C . ASN A 1 98 ? -6.765 1.823 23.349 1.00 89.19 98 ASN A C 1
ATOM 816 O O . ASN A 1 98 ? -6.352 0.998 24.161 1.00 89.19 98 ASN A O 1
ATOM 820 N N . MET A 1 99 ? -7.788 2.636 23.631 1.00 86.56 99 MET A N 1
ATOM 821 C CA . MET A 1 99 ? -8.470 2.643 24.932 1.00 86.56 99 MET A CA 1
ATOM 822 C C . MET A 1 99 ? -9.252 1.351 25.205 1.00 86.56 99 MET A C 1
ATOM 824 O O . MET A 1 99 ? -9.420 0.965 26.359 1.00 86.56 99 MET A O 1
ATOM 828 N N . LEU A 1 100 ? -9.697 0.661 24.152 1.00 85.31 100 LEU A N 1
ATOM 829 C CA . LEU A 1 100 ? -10.316 -0.662 24.246 1.00 85.31 100 LEU A CA 1
ATOM 830 C C . LEU A 1 100 ? -9.307 -1.812 24.383 1.00 85.31 100 LEU A C 1
ATOM 832 O O . LEU A 1 100 ? -9.724 -2.960 24.515 1.00 85.31 100 LEU A O 1
ATOM 836 N N . GLY A 1 101 ? -8.001 -1.530 24.351 1.00 90.44 101 GLY A N 1
ATOM 837 C CA . GLY A 1 101 ? -6.955 -2.552 24.386 1.00 90.44 101 GLY A CA 1
ATOM 838 C C . GLY A 1 101 ? -6.684 -3.218 23.033 1.00 90.44 101 GLY A C 1
ATOM 839 O O . GLY A 1 101 ? -6.051 -4.270 22.995 1.00 90.44 101 GLY A O 1
ATOM 840 N N . TYR A 1 102 ? -7.123 -2.609 21.928 1.00 91.44 102 TYR A N 1
ATOM 841 C CA . TYR A 1 102 ? -6.884 -3.079 20.560 1.00 91.44 102 TYR A CA 1
ATOM 842 C C . TYR A 1 102 ? -6.002 -2.080 19.807 1.00 91.44 102 TYR A C 1
ATOM 844 O O . TYR A 1 102 ? -6.500 -1.320 18.979 1.00 91.44 102 TYR A O 1
ATOM 852 N N . PRO A 1 103 ? -4.694 -2.011 20.099 1.00 92.06 103 PRO A N 1
ATOM 853 C CA . PRO A 1 103 ? -3.846 -1.024 19.462 1.00 92.06 103 PRO A CA 1
ATOM 854 C C . PRO A 1 103 ? -3.732 -1.257 17.958 1.00 92.06 103 PRO A C 1
ATOM 856 O O . PRO A 1 103 ? -3.692 -2.400 17.493 1.00 92.06 103 PRO A O 1
ATOM 859 N N . ILE A 1 104 ? -3.625 -0.162 17.201 1.00 90.62 104 ILE A N 1
ATOM 860 C CA . ILE A 1 104 ? -3.283 -0.259 15.782 1.00 90.62 104 ILE A CA 1
ATOM 861 C C . ILE A 1 104 ? -1.848 -0.768 15.677 1.00 90.62 104 ILE A C 1
ATOM 863 O O . ILE A 1 104 ? -0.908 -0.150 16.178 1.00 90.62 104 ILE A O 1
ATOM 867 N N . LEU A 1 105 ? -1.692 -1.911 15.020 1.00 91.62 105 LEU A N 1
ATOM 868 C CA . LEU A 1 105 ? -0.414 -2.570 14.827 1.00 91.62 105 LEU A CA 1
ATOM 869 C C . LEU A 1 105 ? 0.504 -1.701 13.962 1.00 91.62 105 LEU A C 1
ATOM 871 O O . LEU A 1 105 ? 0.148 -1.280 12.856 1.00 91.62 105 LEU A O 1
ATOM 875 N N . GLY A 1 106 ? 1.706 -1.457 14.482 1.00 89.94 106 GLY A N 1
ATOM 876 C CA . GLY A 1 106 ? 2.755 -0.733 13.780 1.00 89.94 106 GLY A CA 1
ATOM 877 C C . GLY A 1 106 ? 3.433 -1.589 12.714 1.00 89.94 106 GLY A C 1
ATOM 878 O O . GLY A 1 106 ? 3.173 -2.787 12.576 1.00 89.94 106 GLY A O 1
ATOM 879 N N . PHE A 1 107 ? 4.372 -0.981 11.989 1.00 91.31 107 PHE A N 1
ATOM 880 C CA . PHE A 1 107 ? 5.096 -1.637 10.896 1.00 91.31 107 PHE A CA 1
ATOM 881 C C . PHE A 1 107 ? 5.711 -2.975 11.334 1.00 91.31 107 PHE A C 1
ATOM 883 O O . PHE A 1 107 ? 5.480 -4.007 10.708 1.00 91.31 107 PHE A O 1
ATOM 890 N N . LYS A 1 108 ? 6.424 -2.971 12.467 1.00 92.31 108 LYS A N 1
ATOM 891 C CA . LYS A 1 108 ? 7.139 -4.144 12.998 1.00 92.31 108 LYS A CA 1
ATOM 892 C C . LYS A 1 108 ? 6.224 -5.283 13.449 1.00 92.31 108 LYS A C 1
ATOM 894 O O . LYS A 1 108 ? 6.688 -6.405 13.615 1.00 92.31 108 LYS A O 1
ATOM 899 N N . ASN A 1 109 ? 4.941 -5.006 13.675 1.00 92.94 109 ASN A N 1
ATOM 900 C CA . ASN A 1 109 ? 3.960 -6.022 14.044 1.00 92.94 109 ASN A CA 1
ATOM 901 C C . ASN A 1 109 ? 3.352 -6.724 12.822 1.00 92.94 109 ASN A C 1
ATOM 903 O O . ASN A 1 109 ? 2.736 -7.773 12.980 1.00 92.94 109 ASN A O 1
ATOM 907 N N . VAL A 1 110 ? 3.482 -6.136 11.629 1.00 93.69 110 VAL A N 1
ATOM 908 C CA . VAL A 1 110 ? 2.829 -6.606 10.394 1.00 93.69 110 VAL A CA 1
ATOM 909 C C . VAL A 1 110 ? 3.852 -7.069 9.356 1.00 93.69 110 VAL A C 1
ATOM 911 O O . VAL A 1 110 ? 3.563 -7.962 8.558 1.00 93.69 110 VAL A O 1
ATOM 914 N N . TYR A 1 111 ? 5.058 -6.502 9.374 1.00 95.56 111 TYR A N 1
ATOM 915 C CA . TYR A 1 111 ? 6.077 -6.743 8.364 1.00 95.56 111 TYR A CA 1
ATOM 916 C C . TYR A 1 111 ? 7.414 -7.142 8.972 1.00 95.56 111 TYR A C 1
ATOM 918 O O . TYR A 1 111 ? 7.882 -6.562 9.952 1.00 95.56 111 TYR A O 1
ATOM 926 N N . VAL A 1 112 ? 8.064 -8.100 8.315 1.00 96.88 112 VAL A N 1
ATOM 927 C CA . VAL A 1 112 ? 9.449 -8.491 8.585 1.00 96.88 112 VAL A CA 1
ATOM 928 C C . VAL A 1 112 ? 10.297 -8.134 7.373 1.00 96.88 112 VAL A C 1
ATOM 930 O O . VAL A 1 112 ? 9.977 -8.526 6.252 1.00 96.88 112 VAL A O 1
ATOM 933 N N . LEU A 1 113 ? 11.388 -7.399 7.592 1.00 96.88 113 LEU A N 1
ATOM 934 C CA . LEU A 1 113 ? 12.390 -7.123 6.564 1.00 96.88 113 LEU A CA 1
ATOM 935 C C . LEU A 1 113 ? 13.291 -8.350 6.400 1.00 96.88 113 LEU A C 1
ATOM 937 O O . LEU A 1 113 ? 13.895 -8.802 7.367 1.00 96.88 113 LEU A O 1
ATOM 941 N N . ASN A 1 114 ? 13.382 -8.898 5.187 1.00 96.44 114 ASN A N 1
ATOM 942 C CA . ASN A 1 114 ? 14.125 -10.135 4.934 1.00 96.44 114 ASN A CA 1
ATOM 943 C C . ASN A 1 114 ? 15.472 -9.880 4.257 1.00 96.44 114 ASN A C 1
ATOM 945 O O . ASN A 1 114 ? 16.508 -10.319 4.748 1.00 96.44 114 ASN A O 1
ATOM 949 N N . LYS A 1 115 ? 15.468 -9.196 3.108 1.00 96.69 115 LYS A N 1
ATOM 950 C CA . LYS A 1 115 ? 16.670 -8.992 2.288 1.00 96.69 115 LYS A CA 1
ATOM 951 C C . LYS A 1 115 ? 16.749 -7.549 1.829 1.00 96.69 115 LYS A C 1
ATOM 953 O O . LYS A 1 115 ? 15.832 -7.064 1.178 1.00 96.69 115 LYS A O 1
ATOM 958 N N . LYS A 1 116 ? 17.875 -6.889 2.082 1.00 97.19 116 LYS A N 1
ATOM 959 C CA . LYS A 1 116 ? 18.178 -5.591 1.476 1.00 97.19 116 LYS A CA 1
ATOM 960 C C . LYS A 1 116 ? 18.414 -5.760 -0.027 1.00 97.19 116 LYS A C 1
ATOM 962 O O . LYS A 1 116 ? 19.232 -6.589 -0.422 1.00 97.19 116 LYS A O 1
ATOM 967 N N . ILE A 1 117 ? 17.700 -4.986 -0.839 1.00 93.06 117 ILE A N 1
ATOM 968 C CA . ILE A 1 117 ? 17.807 -5.017 -2.306 1.00 93.06 117 ILE A CA 1
ATOM 969 C C . ILE A 1 117 ? 18.488 -3.778 -2.880 1.00 93.06 117 ILE A C 1
ATOM 971 O O . ILE A 1 117 ? 19.073 -3.863 -3.948 1.00 93.06 117 ILE A O 1
ATOM 975 N N . GLY A 1 118 ? 18.494 -2.655 -2.159 1.00 89.94 118 GLY A N 1
ATOM 976 C CA . GLY A 1 118 ? 19.154 -1.446 -2.641 1.00 89.94 118 GLY A CA 1
ATOM 977 C C . GLY A 1 118 ? 19.306 -0.374 -1.571 1.00 89.94 118 GLY A C 1
ATOM 978 O O . GLY A 1 118 ? 18.658 -0.415 -0.523 1.00 89.94 118 GLY A O 1
ATOM 979 N N . LYS A 1 119 ? 20.187 0.594 -1.828 1.00 89.75 119 LYS A N 1
ATOM 980 C CA . LYS A 1 119 ? 20.342 1.810 -1.022 1.00 89.75 119 LYS A CA 1
ATOM 981 C C . LYS A 1 119 ? 20.413 3.005 -1.966 1.00 89.75 119 LYS A C 1
ATOM 983 O O . LYS A 1 119 ? 21.356 3.106 -2.740 1.00 89.75 119 LYS A O 1
ATOM 988 N N . GLY A 1 120 ? 19.420 3.883 -1.889 1.00 80.81 120 GLY A N 1
ATOM 989 C CA . GLY A 1 120 ? 19.411 5.168 -2.581 1.00 80.81 120 GLY A CA 1
ATOM 990 C C . GLY A 1 120 ? 19.949 6.296 -1.699 1.00 80.81 120 GLY A C 1
ATOM 991 O O . GLY A 1 120 ? 20.399 6.074 -0.573 1.00 80.81 120 GLY A O 1
ATOM 992 N N . SER A 1 121 ? 19.846 7.533 -2.191 1.00 79.38 121 SER A N 1
ATOM 993 C CA . SER A 1 121 ? 20.335 8.733 -1.490 1.00 79.38 121 SER A CA 1
ATOM 994 C C . SER A 1 121 ? 19.668 8.942 -0.125 1.00 79.38 121 SER A C 1
ATOM 996 O O . SER A 1 121 ? 20.325 9.293 0.856 1.00 79.38 121 SER A O 1
ATOM 998 N N . PHE A 1 122 ? 18.363 8.668 -0.046 1.00 83.44 122 PHE A N 1
ATOM 999 C CA . PHE A 1 122 ? 17.550 8.942 1.145 1.00 83.44 122 PHE A CA 1
ATOM 1000 C C . PHE A 1 122 ? 16.855 7.710 1.723 1.00 83.44 122 PHE A C 1
ATOM 1002 O O . PHE A 1 122 ? 16.295 7.786 2.812 1.00 83.44 122 PHE A O 1
ATOM 1009 N N . SER A 1 123 ? 16.884 6.583 1.009 1.00 90.25 123 SER A N 1
ATOM 1010 C CA . SER A 1 123 ? 16.113 5.396 1.372 1.00 90.25 123 SER A CA 1
ATOM 1011 C C . SER A 1 123 ? 16.915 4.111 1.239 1.00 90.25 123 SER A C 1
ATOM 1013 O O . SER A 1 123 ? 17.858 4.026 0.449 1.00 90.25 123 SER A O 1
ATOM 1015 N N . THR A 1 124 ? 16.522 3.098 2.002 1.00 94.00 124 THR A N 1
ATOM 1016 C CA . THR A 1 124 ? 16.986 1.723 1.829 1.00 94.00 124 THR A CA 1
ATOM 1017 C C . THR A 1 124 ? 15.799 0.853 1.443 1.00 94.00 124 THR A C 1
ATOM 1019 O O . THR A 1 124 ? 14.760 0.895 2.097 1.00 94.00 124 THR A O 1
ATOM 1022 N N . ALA A 1 125 ? 15.946 0.081 0.370 1.00 94.94 125 ALA A N 1
ATOM 1023 C CA . ALA A 1 125 ? 14.909 -0.812 -0.121 1.00 94.94 125 ALA A CA 1
ATOM 1024 C C . ALA A 1 125 ? 15.184 -2.249 0.331 1.00 94.94 125 ALA A C 1
ATOM 1026 O O . ALA A 1 125 ? 16.313 -2.746 0.239 1.00 94.94 125 ALA A O 1
ATOM 1027 N N . TYR A 1 126 ? 14.134 -2.930 0.776 1.00 97.56 126 TYR A N 1
ATOM 1028 C CA . TYR A 1 126 ? 14.165 -4.310 1.240 1.00 97.56 126 TYR A CA 1
ATOM 1029 C C . TYR A 1 126 ? 13.046 -5.121 0.588 1.00 97.56 126 TYR A C 1
ATOM 1031 O O . TYR A 1 126 ? 11.944 -4.620 0.393 1.00 97.56 126 TYR A O 1
ATOM 1039 N N . ILE A 1 127 ? 13.291 -6.401 0.328 1.00 97.31 127 ILE A N 1
ATOM 1040 C CA . ILE A 1 127 ? 12.221 -7.396 0.255 1.00 97.31 127 ILE A CA 1
ATOM 1041 C C . ILE A 1 127 ? 11.830 -7.743 1.690 1.00 97.31 127 ILE A C 1
ATOM 1043 O O . ILE A 1 127 ? 12.695 -8.040 2.522 1.00 97.31 127 ILE A O 1
ATOM 1047 N N . GLY A 1 128 ? 10.530 -7.724 1.956 1.00 97.75 128 GLY A N 1
ATOM 1048 C CA . GLY A 1 128 ? 9.937 -8.121 3.223 1.00 97.75 128 GLY A CA 1
ATOM 1049 C C . GLY A 1 128 ? 8.790 -9.109 3.045 1.00 97.75 128 GLY A C 1
ATOM 1050 O O . GLY A 1 128 ? 8.398 -9.454 1.926 1.00 97.75 128 GLY A O 1
ATOM 1051 N N . THR A 1 129 ? 8.232 -9.534 4.171 1.00 97.75 129 THR A N 1
ATOM 1052 C CA . THR A 1 129 ? 7.075 -10.430 4.248 1.00 97.75 129 THR A CA 1
ATOM 1053 C C . THR A 1 129 ? 6.001 -9.777 5.102 1.00 97.75 129 THR A C 1
ATOM 1055 O O . THR A 1 129 ? 6.292 -9.329 6.212 1.00 97.75 129 THR A O 1
ATOM 1058 N N . ASN A 1 130 ? 4.768 -9.730 4.598 1.00 95.62 130 ASN A N 1
ATOM 1059 C CA . ASN A 1 130 ? 3.600 -9.447 5.423 1.00 95.62 130 ASN A CA 1
ATOM 1060 C C . ASN A 1 130 ? 3.269 -10.714 6.220 1.00 95.62 130 ASN A C 1
ATOM 1062 O O . ASN A 1 130 ? 2.913 -11.731 5.628 1.00 95.62 130 ASN A O 1
ATOM 1066 N N . ILE A 1 131 ? 3.394 -10.681 7.545 1.00 94.94 131 ILE A N 1
ATOM 1067 C CA . ILE A 1 131 ? 3.216 -11.886 8.371 1.00 94.94 131 ILE A CA 1
ATOM 1068 C C . ILE A 1 131 ? 1.747 -12.253 8.604 1.00 94.94 131 ILE A C 1
ATOM 1070 O O . ILE A 1 131 ? 1.468 -13.353 9.071 1.00 94.94 131 ILE A O 1
ATOM 1074 N N . LEU A 1 132 ? 0.810 -11.353 8.287 1.00 90.06 132 LEU A N 1
ATOM 1075 C CA . LEU A 1 132 ? -0.625 -11.628 8.388 1.00 90.06 132 LEU A CA 1
ATOM 1076 C C . LEU A 1 132 ? -1.095 -12.524 7.240 1.00 90.06 132 LEU A C 1
ATOM 1078 O O . LEU A 1 132 ? -1.886 -13.433 7.466 1.00 90.06 132 LEU A O 1
ATOM 1082 N N . TYR A 1 133 ? -0.567 -12.289 6.037 1.00 89.50 133 TYR A N 1
ATOM 1083 C CA . TYR A 1 133 ? -0.991 -12.965 4.805 1.00 89.50 133 TYR A CA 1
ATOM 1084 C C . TYR A 1 133 ? 0.078 -13.887 4.194 1.00 89.50 133 TYR A C 1
ATOM 1086 O O . TYR A 1 133 ? -0.209 -14.656 3.281 1.00 89.50 133 TYR A O 1
ATOM 1094 N N . GLY A 1 134 ? 1.330 -13.799 4.649 1.00 93.38 134 GLY A N 1
ATOM 1095 C CA . GLY A 1 134 ? 2.458 -14.592 4.148 1.00 93.38 134 GLY A CA 1
ATOM 1096 C C . GLY A 1 134 ? 3.012 -14.154 2.786 1.00 93.38 134 GLY A C 1
ATOM 1097 O O . GLY A 1 134 ? 3.909 -14.807 2.250 1.00 93.38 134 GLY A O 1
ATOM 1098 N N . ASN A 1 135 ? 2.513 -13.065 2.194 1.00 94.31 135 ASN A N 1
ATOM 1099 C CA . ASN A 1 135 ? 2.967 -12.596 0.887 1.00 94.31 135 ASN A CA 1
ATOM 1100 C C . ASN A 1 135 ? 4.199 -11.679 0.978 1.00 94.31 135 ASN A C 1
ATOM 1102 O O . ASN A 1 135 ? 4.418 -10.964 1.960 1.00 94.31 135 ASN A O 1
ATOM 1106 N N . ARG A 1 136 ? 4.996 -11.677 -0.098 1.00 97.19 136 ARG A N 1
ATOM 1107 C CA . ARG A 1 136 ? 6.155 -10.788 -0.247 1.00 97.19 136 ARG A CA 1
ATOM 1108 C C . ARG A 1 136 ? 5.726 -9.355 -0.546 1.00 97.19 136 ARG A C 1
ATOM 1110 O O . ARG A 1 136 ? 4.745 -9.130 -1.256 1.00 97.19 136 ARG A O 1
ATOM 1117 N N . VAL A 1 137 ? 6.523 -8.414 -0.056 1.00 97.38 137 VAL A N 1
ATOM 1118 C CA . VAL A 1 137 ? 6.395 -6.971 -0.288 1.00 97.38 137 VAL A CA 1
ATOM 1119 C C . VAL A 1 137 ? 7.766 -6.347 -0.540 1.00 97.38 137 VAL A C 1
ATOM 1121 O O . VAL A 1 137 ? 8.795 -6.939 -0.202 1.00 97.38 137 VAL A O 1
ATOM 1124 N N . VAL A 1 138 ? 7.783 -5.140 -1.101 1.00 97.44 138 VAL A N 1
ATOM 1125 C CA . VAL A 1 138 ? 8.966 -4.271 -1.100 1.00 97.44 138 VAL A CA 1
ATOM 1126 C C . VAL A 1 138 ? 8.761 -3.184 -0.053 1.00 97.44 138 VAL A C 1
ATOM 1128 O O . VAL A 1 138 ? 7.700 -2.576 0.004 1.00 97.44 138 VAL A O 1
ATOM 1131 N N . VAL A 1 139 ? 9.763 -2.935 0.785 1.00 96.81 139 VAL A N 1
ATOM 1132 C CA . VAL A 1 139 ? 9.733 -1.875 1.794 1.00 96.81 139 VAL A CA 1
ATOM 1133 C C . VAL A 1 139 ? 10.832 -0.867 1.506 1.00 96.81 139 VAL A C 1
ATOM 1135 O O . VAL A 1 139 ? 12.012 -1.214 1.537 1.00 96.81 139 VAL A O 1
ATOM 1138 N N . LYS A 1 140 ? 10.445 0.385 1.257 1.00 94.81 140 LYS A N 1
ATOM 1139 C CA . LYS A 1 140 ? 11.351 1.534 1.168 1.00 94.81 140 LYS A CA 1
ATOM 1140 C C . LYS A 1 140 ? 11.355 2.235 2.526 1.00 94.81 140 LYS A C 1
ATOM 1142 O O . LYS A 1 140 ? 10.371 2.855 2.918 1.00 94.81 140 LYS A O 1
ATOM 1147 N N . GLU A 1 141 ? 12.447 2.075 3.262 1.00 94.50 141 GLU A N 1
ATOM 1148 C CA . GLU A 1 141 ? 12.696 2.696 4.565 1.00 94.50 141 GLU A CA 1
ATOM 1149 C C . GLU A 1 141 ? 13.426 4.028 4.363 1.00 94.50 141 GLU A C 1
ATOM 1151 O O . GLU A 1 141 ? 14.480 4.071 3.725 1.00 94.50 141 GLU A O 1
ATOM 1156 N N . VAL A 1 142 ? 12.877 5.113 4.905 1.00 92.06 142 VAL A N 1
ATOM 1157 C CA . VAL A 1 142 ? 13.402 6.481 4.800 1.00 92.06 142 VAL A CA 1
ATOM 1158 C C . VAL A 1 142 ? 13.625 7.040 6.198 1.00 92.06 142 VAL A C 1
ATOM 1160 O O . VAL A 1 142 ? 12.720 7.035 7.026 1.00 92.06 142 VAL A O 1
ATOM 1163 N N . ASP A 1 143 ? 14.824 7.545 6.467 1.00 89.69 143 ASP A N 1
ATOM 1164 C CA . ASP A 1 143 ? 15.153 8.185 7.745 1.00 89.69 143 ASP A CA 1
ATOM 1165 C C . ASP A 1 143 ? 14.461 9.554 7.853 1.00 89.69 143 ASP A C 1
ATOM 1167 O O . ASP A 1 143 ? 14.605 10.392 6.958 1.00 89.69 143 ASP A O 1
ATOM 1171 N N . LYS A 1 144 ? 13.740 9.812 8.955 1.00 84.19 144 LYS A N 1
ATOM 1172 C CA . LYS A 1 144 ? 13.032 11.081 9.201 1.00 84.19 144 LYS A CA 1
ATOM 1173 C C . LYS A 1 144 ? 13.940 12.300 9.173 1.00 84.19 144 LYS A C 1
ATOM 1175 O O . LYS A 1 144 ? 13.500 13.365 8.743 1.00 84.19 144 LYS A O 1
ATOM 1180 N N . SER A 1 145 ? 15.199 12.168 9.583 1.00 83.19 145 SER A N 1
ATOM 1181 C CA . SER A 1 145 ? 16.170 13.265 9.488 1.00 83.19 145 SER A CA 1
ATOM 1182 C C . SER A 1 145 ? 16.377 13.723 8.038 1.00 83.19 145 SER A C 1
ATOM 1184 O O . SER A 1 145 ? 16.604 14.903 7.786 1.00 83.19 145 SER A O 1
ATOM 1186 N N . LYS A 1 146 ? 16.187 12.813 7.077 1.00 77.69 146 LYS A N 1
ATOM 1187 C CA . LYS A 1 146 ? 16.311 13.041 5.632 1.00 77.69 146 LYS A CA 1
ATOM 1188 C C . LYS A 1 146 ? 14.970 13.314 4.951 1.00 77.69 146 LYS A C 1
ATOM 1190 O O . LYS A 1 146 ? 14.898 13.417 3.728 1.00 77.69 146 LYS A O 1
ATOM 1195 N N . VAL A 1 147 ? 13.882 13.452 5.708 1.00 71.44 147 VAL A N 1
ATOM 1196 C CA . VAL A 1 147 ? 12.534 13.652 5.151 1.00 71.44 147 VAL A CA 1
ATOM 1197 C C . VAL A 1 147 ? 12.311 15.049 4.592 1.00 71.44 147 VAL A C 1
ATOM 1199 O O . VAL A 1 147 ? 11.580 15.201 3.627 1.00 71.44 147 VAL A O 1
ATOM 1202 N N . LYS A 1 148 ? 12.975 16.079 5.126 1.00 65.62 148 LYS A N 1
ATOM 1203 C CA . LYS A 1 148 ? 12.896 17.421 4.519 1.00 65.62 148 LYS A CA 1
ATOM 1204 C C . LYS A 1 148 ? 13.543 17.473 3.129 1.00 65.62 148 LYS A C 1
ATOM 1206 O O . LYS A 1 148 ? 13.151 18.295 2.307 1.00 65.62 148 LYS A O 1
ATOM 1211 N N . GLU A 1 149 ? 14.518 16.600 2.882 1.00 64.12 149 GLU A N 1
ATOM 1212 C CA . GLU A 1 149 ? 15.246 16.499 1.613 1.00 64.12 149 GLU A CA 1
ATOM 1213 C C . GLU A 1 149 ? 14.634 15.461 0.666 1.00 64.12 149 GLU A C 1
ATOM 1215 O O . GLU A 1 149 ? 14.673 15.630 -0.552 1.00 64.12 149 GLU A O 1
ATOM 1220 N N . SER A 1 150 ? 14.029 14.405 1.212 1.00 66.94 150 SER A N 1
ATOM 1221 C CA . SER A 1 150 ? 13.335 13.389 0.428 1.00 66.94 150 SER A CA 1
ATOM 1222 C C . SER A 1 150 ? 11.889 13.803 0.169 1.00 66.94 150 SER A C 1
ATOM 1224 O O . SER A 1 150 ? 11.134 14.115 1.083 1.00 66.94 150 SER A O 1
ATOM 1226 N N . ASN A 1 151 ? 11.441 13.755 -1.087 1.00 82.50 151 ASN A N 1
ATOM 1227 C CA . ASN A 1 151 ? 10.031 13.999 -1.415 1.00 82.50 151 ASN A CA 1
ATOM 1228 C C . ASN A 1 151 ? 9.139 12.801 -1.015 1.00 82.50 151 ASN A C 1
ATOM 1230 O O . ASN A 1 151 ? 8.171 12.500 -1.705 1.00 82.50 151 ASN A O 1
ATOM 1234 N N . VAL A 1 152 ? 9.456 12.093 0.077 1.00 86.88 152 VAL A N 1
ATOM 1235 C CA . VAL A 1 152 ? 8.803 10.835 0.468 1.00 86.88 152 VAL A CA 1
ATOM 1236 C C . VAL A 1 152 ? 7.315 11.022 0.755 1.00 86.88 152 VAL A C 1
ATOM 1238 O O . VAL A 1 152 ? 6.502 10.191 0.364 1.00 86.88 152 VAL A O 1
ATOM 1241 N N . TYR A 1 153 ? 6.922 12.137 1.379 1.00 85.62 153 TYR A N 1
ATOM 1242 C CA . TYR A 1 153 ? 5.506 12.421 1.612 1.00 85.62 153 TYR A CA 1
ATOM 1243 C C . TYR A 1 153 ? 4.767 12.742 0.315 1.00 85.62 153 TYR A C 1
ATOM 1245 O O . TYR A 1 153 ? 3.621 12.335 0.168 1.00 85.62 153 TYR A O 1
ATOM 1253 N N . THR A 1 154 ? 5.425 13.406 -0.639 1.00 87.12 154 THR A N 1
ATOM 1254 C CA . THR A 1 154 ? 4.865 13.624 -1.979 1.00 87.12 154 THR A CA 1
ATOM 1255 C C . THR A 1 154 ? 4.747 12.310 -2.743 1.00 87.12 154 THR A C 1
ATOM 1257 O O . THR A 1 154 ? 3.736 12.085 -3.391 1.00 87.12 154 THR A O 1
ATOM 1260 N N . GLU A 1 155 ? 5.733 11.418 -2.643 1.00 91.88 155 GLU A N 1
ATOM 1261 C CA . GLU A 1 155 ? 5.679 10.072 -3.224 1.00 91.88 155 GLU A CA 1
ATOM 1262 C C . GLU A 1 155 ? 4.499 9.273 -2.652 1.00 91.88 155 GLU A C 1
ATOM 1264 O O . GLU A 1 155 ? 3.699 8.732 -3.415 1.00 91.88 155 GLU A O 1
ATOM 1269 N N . ILE A 1 156 ? 4.323 9.278 -1.324 1.00 88.88 156 ILE A N 1
ATOM 1270 C CA . ILE A 1 156 ? 3.148 8.689 -0.669 1.00 88.88 156 ILE A CA 1
ATOM 1271 C C . ILE A 1 156 ? 1.865 9.338 -1.200 1.00 88.88 156 ILE A C 1
ATOM 1273 O O . ILE A 1 156 ? 0.943 8.631 -1.584 1.00 88.88 156 ILE A O 1
ATOM 1277 N N . GLU A 1 157 ? 1.782 10.667 -1.244 1.00 87.25 157 GLU A N 1
ATOM 1278 C CA . GLU A 1 157 ? 0.592 11.389 -1.709 1.00 87.25 157 GLU A CA 1
ATOM 1279 C C . GLU A 1 157 ? 0.237 11.053 -3.166 1.00 87.25 157 GLU A C 1
ATOM 1281 O O . GLU A 1 157 ? -0.928 10.810 -3.478 1.00 87.25 157 GLU A O 1
ATOM 1286 N N . VAL A 1 158 ? 1.233 10.972 -4.050 1.00 91.56 158 VAL A N 1
ATOM 1287 C CA . VAL A 1 158 ? 1.049 10.594 -5.456 1.00 91.56 158 VAL A CA 1
ATOM 1288 C C . VAL A 1 158 ? 0.534 9.165 -5.575 1.00 91.56 158 VAL A C 1
ATOM 1290 O O . VAL A 1 158 ? -0.475 8.946 -6.241 1.00 91.56 158 VAL A O 1
ATOM 1293 N N . LEU A 1 159 ? 1.182 8.205 -4.909 1.00 92.06 159 LEU A N 1
ATOM 1294 C CA . LEU A 1 159 ? 0.789 6.793 -4.963 1.00 92.06 159 LEU A CA 1
ATOM 1295 C C . LEU A 1 159 ? -0.587 6.537 -4.336 1.00 92.06 159 LEU A C 1
ATOM 1297 O O . LEU A 1 159 ? -1.284 5.609 -4.737 1.00 92.06 159 LEU A O 1
ATOM 1301 N N . ARG A 1 160 ? -0.993 7.372 -3.374 1.00 86.31 160 ARG A N 1
ATOM 1302 C CA . ARG A 1 160 ? -2.346 7.362 -2.807 1.00 86.31 160 ARG A CA 1
ATOM 1303 C C . ARG A 1 160 ? -3.376 7.903 -3.781 1.00 86.31 160 ARG A C 1
ATOM 130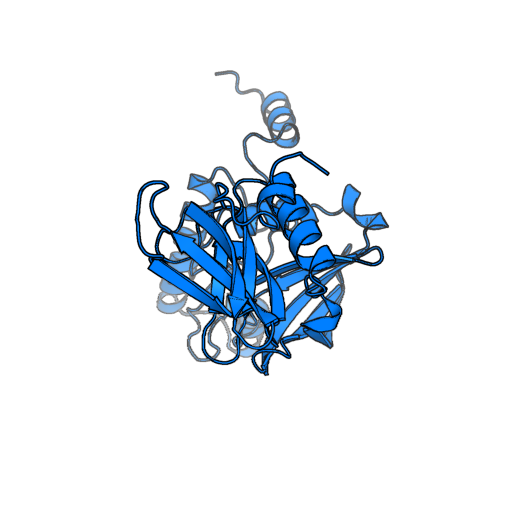5 O O . ARG A 1 160 ? -4.436 7.315 -3.935 1.00 86.31 160 ARG A O 1
ATOM 1312 N N . LYS A 1 161 ? -3.071 9.030 -4.423 1.00 86.88 161 LYS A N 1
ATOM 1313 C CA . LYS A 1 161 ? -4.010 9.707 -5.318 1.00 86.88 161 LYS A CA 1
ATOM 1314 C C . LYS A 1 161 ? -4.187 8.968 -6.644 1.00 86.88 161 LYS A C 1
ATOM 1316 O O . LYS A 1 161 ? -5.270 8.998 -7.218 1.00 86.88 161 LYS A O 1
ATOM 1321 N N . VAL A 1 162 ? -3.131 8.335 -7.153 1.00 91.19 162 VAL A N 1
ATOM 1322 C CA . VAL A 1 162 ? -3.113 7.721 -8.487 1.00 91.19 162 VAL A CA 1
ATOM 1323 C C . VAL A 1 162 ? -2.967 6.206 -8.371 1.00 91.19 162 VAL A C 1
ATOM 1325 O O . VAL A 1 162 ? -1.916 5.631 -8.647 1.00 91.19 162 VAL A O 1
ATOM 1328 N N . MET A 1 163 ? -4.058 5.545 -7.979 1.00 89.69 163 MET A N 1
ATOM 1329 C CA . MET A 1 163 ? -4.151 4.086 -7.992 1.00 89.69 163 MET A CA 1
ATOM 1330 C C . MET A 1 163 ? -4.474 3.592 -9.407 1.00 89.69 163 MET A C 1
ATOM 1332 O O . MET A 1 163 ? -5.580 3.767 -9.910 1.00 89.69 163 MET A O 1
ATOM 1336 N N . HIS A 1 164 ? -3.498 2.976 -10.077 1.00 94.50 164 HIS A N 1
ATOM 1337 C CA . HIS A 1 164 ? -3.653 2.513 -11.456 1.00 94.50 164 HIS A CA 1
ATOM 1338 C C . HIS A 1 164 ? -2.889 1.207 -11.709 1.00 94.50 164 HIS A C 1
ATOM 1340 O O . HIS A 1 164 ? -1.776 1.030 -11.232 1.00 94.50 164 HIS A O 1
ATOM 1346 N N . LYS A 1 165 ? -3.442 0.300 -12.527 1.00 95.69 165 LYS A N 1
ATOM 1347 C CA . LYS A 1 165 ? -2.880 -1.049 -12.772 1.00 95.69 165 LYS A CA 1
ATOM 1348 C C . LYS A 1 165 ? -1.462 -1.091 -13.364 1.00 95.69 165 LYS A C 1
ATOM 1350 O O . LYS A 1 165 ? -0.808 -2.121 -13.283 1.00 95.69 165 LYS A O 1
ATOM 1355 N N . TYR A 1 166 ? -1.002 -0.004 -13.985 1.00 97.75 166 TYR A N 1
ATOM 1356 C CA . TYR A 1 166 ? 0.345 0.118 -14.573 1.00 97.75 166 TYR A CA 1
ATOM 1357 C C . TYR A 1 166 ? 1.287 1.006 -13.736 1.00 97.75 166 TYR A C 1
ATOM 1359 O O . TYR A 1 166 ? 2.333 1.439 -14.213 1.00 97.75 166 TYR A O 1
ATOM 1367 N N . ILE A 1 167 ? 0.906 1.301 -12.494 1.00 97.31 167 ILE A N 1
ATOM 1368 C CA . ILE A 1 167 ? 1.705 2.010 -11.494 1.00 97.31 167 ILE A CA 1
ATOM 1369 C C . ILE A 1 167 ? 1.868 1.071 -10.299 1.00 97.31 167 ILE A C 1
ATOM 1371 O O . ILE A 1 167 ? 0.946 0.321 -9.979 1.00 97.31 167 ILE A O 1
ATOM 1375 N N . ILE A 1 168 ? 3.041 1.083 -9.667 1.00 96.69 168 ILE A N 1
ATOM 1376 C CA . ILE A 1 168 ? 3.293 0.302 -8.457 1.00 96.69 168 ILE A CA 1
ATOM 1377 C C . ILE A 1 168 ? 2.255 0.630 -7.380 1.00 96.69 168 ILE A C 1
ATOM 1379 O O . ILE A 1 168 ? 1.992 1.789 -7.059 1.00 96.69 168 ILE A O 1
ATOM 1383 N N . LYS A 1 169 ? 1.655 -0.400 -6.795 1.00 93.56 169 LYS A N 1
ATOM 1384 C CA . LYS A 1 169 ? 0.699 -0.232 -5.706 1.00 93.56 169 LYS A CA 1
ATOM 1385 C C . LYS A 1 169 ? 1.421 0.056 -4.390 1.00 93.56 169 LYS A C 1
ATOM 1387 O O . LYS A 1 169 ? 2.183 -0.780 -3.901 1.00 93.56 169 LYS A O 1
ATOM 1392 N N . LEU A 1 170 ? 1.094 1.188 -3.765 1.00 93.06 170 LEU A N 1
ATOM 1393 C CA . LEU A 1 170 ? 1.330 1.406 -2.338 1.00 93.06 170 LEU A CA 1
ATOM 1394 C C . LEU A 1 170 ? 0.309 0.588 -1.540 1.00 93.06 170 LEU A C 1
ATOM 1396 O O . LEU A 1 170 ? -0.893 0.804 -1.653 1.00 93.06 170 LEU A O 1
ATOM 1400 N N . ILE A 1 171 ? 0.792 -0.372 -0.755 1.00 90.56 171 ILE A N 1
ATOM 1401 C CA . ILE A 1 171 ? -0.033 -1.203 0.130 1.00 90.56 171 ILE A CA 1
ATOM 1402 C C . ILE A 1 171 ? -0.302 -0.457 1.435 1.00 90.56 171 ILE A C 1
ATOM 1404 O O . ILE A 1 171 ? -1.427 -0.424 1.910 1.00 90.56 171 ILE A O 1
ATOM 1408 N N . SER A 1 172 ? 0.734 0.126 2.036 1.00 87.88 172 SER A N 1
ATOM 1409 C CA . SER A 1 172 ? 0.614 0.849 3.306 1.00 87.88 172 SER A CA 1
ATOM 1410 C C . SER A 1 172 ? 1.821 1.757 3.513 1.00 87.88 172 SER A C 1
ATOM 1412 O O . SER A 1 172 ? 2.893 1.501 2.964 1.00 87.88 172 SER A O 1
ATOM 1414 N N . ALA A 1 173 ? 1.657 2.806 4.314 1.00 89.00 173 ALA A N 1
ATOM 1415 C CA . ALA A 1 173 ? 2.760 3.646 4.757 1.00 89.00 173 ALA A CA 1
ATOM 1416 C C . ALA A 1 173 ? 2.733 3.776 6.282 1.00 89.00 173 ALA A C 1
ATOM 1418 O O . ALA A 1 173 ? 1.672 3.991 6.869 1.00 89.00 173 ALA A O 1
ATOM 1419 N N . TYR A 1 174 ? 3.899 3.659 6.913 1.00 88.06 174 TYR A N 1
ATOM 1420 C CA . TYR A 1 174 ? 4.053 3.777 8.360 1.00 88.06 174 TYR A CA 1
ATOM 1421 C C . TYR A 1 174 ? 5.057 4.856 8.703 1.00 88.06 174 TYR A C 1
ATOM 1423 O O . TYR A 1 174 ? 6.051 5.047 8.009 1.00 88.06 174 TYR A O 1
ATOM 1431 N N . GLU A 1 175 ? 4.827 5.507 9.832 1.00 86.25 175 GLU A N 1
ATOM 1432 C CA . GLU A 1 175 ? 5.758 6.453 10.412 1.00 86.25 175 GLU A CA 1
ATOM 1433 C C . GLU A 1 175 ? 6.037 6.020 11.859 1.00 86.25 175 GLU A C 1
ATOM 1435 O O . GLU A 1 175 ? 5.172 6.137 12.722 1.00 86.25 175 GLU A O 1
ATOM 1440 N N . GLN A 1 176 ? 7.227 5.477 12.135 1.00 83.19 176 GLN A N 1
ATOM 1441 C CA . GLN A 1 176 ? 7.566 4.886 13.437 1.00 83.19 176 GLN A CA 1
ATOM 1442 C C . GLN A 1 176 ? 9.069 5.004 13.721 1.00 83.19 176 GLN A C 1
ATOM 1444 O O . GLN A 1 176 ? 9.879 4.880 12.811 1.00 83.19 176 GLN A O 1
ATOM 1449 N N . GLU A 1 177 ? 9.439 5.246 14.987 1.00 84.06 177 GLU A N 1
ATOM 1450 C CA . GLU A 1 177 ? 10.830 5.172 15.485 1.00 84.06 177 GLU A CA 1
ATOM 1451 C C . GLU A 1 177 ? 11.870 5.953 14.657 1.00 84.06 177 GLU A C 1
ATOM 1453 O O . GLU A 1 177 ? 12.987 5.501 14.443 1.00 84.06 177 GLU A O 1
ATOM 1458 N N . GLY A 1 178 ? 11.514 7.146 14.175 1.00 85.94 178 GLY A N 1
ATOM 1459 C CA . GLY A 1 178 ? 12.445 7.957 13.381 1.00 85.94 178 GLY A CA 1
ATOM 1460 C C . GLY A 1 178 ? 12.539 7.560 11.905 1.00 85.94 178 GLY A C 1
ATOM 1461 O O . GLY A 1 178 ? 13.335 8.151 11.186 1.00 85.94 178 GLY A O 1
ATOM 1462 N N . PHE A 1 179 ? 11.685 6.655 11.425 1.00 90.12 179 PHE A N 1
ATOM 1463 C CA . PHE A 1 179 ? 11.620 6.248 10.022 1.00 90.12 179 PHE A CA 1
ATOM 1464 C C . PHE A 1 179 ? 10.220 6.419 9.422 1.00 90.12 179 PHE A C 1
ATOM 1466 O O . PHE A 1 179 ? 9.206 6.444 10.128 1.00 90.12 179 PHE A O 1
ATOM 1473 N N . VAL A 1 180 ? 10.186 6.532 8.095 1.00 90.75 180 VAL A N 1
ATOM 1474 C CA . VAL A 1 180 ? 9.003 6.407 7.243 1.00 90.75 180 VAL A CA 1
ATOM 1475 C C . VAL A 1 180 ? 9.182 5.153 6.386 1.00 90.75 180 VAL A C 1
ATOM 1477 O O . VAL A 1 180 ? 10.193 5.007 5.702 1.00 90.75 180 VAL A O 1
ATOM 1480 N N . TYR A 1 181 ? 8.210 4.248 6.417 1.00 92.88 181 TYR A N 1
ATOM 1481 C CA . TYR A 1 181 ? 8.216 2.988 5.676 1.00 92.88 181 TYR A CA 1
ATOM 1482 C C . TYR A 1 181 ? 7.132 3.015 4.608 1.00 92.88 181 TYR A C 1
ATOM 1484 O O . TYR A 1 181 ? 5.955 3.144 4.941 1.00 92.88 181 TYR A O 1
ATOM 1492 N N . LEU A 1 182 ? 7.506 2.851 3.341 1.00 93.81 182 LEU A N 1
ATOM 1493 C CA . LEU A 1 182 ? 6.563 2.653 2.240 1.00 93.81 182 LEU A CA 1
ATOM 1494 C C . LEU A 1 182 ? 6.552 1.169 1.907 1.00 93.81 182 LEU A C 1
ATOM 1496 O O . LEU A 1 182 ? 7.571 0.626 1.484 1.00 93.81 182 LEU A O 1
ATOM 1500 N N . VAL A 1 183 ? 5.408 0.522 2.098 1.00 94.88 183 VAL A N 1
ATOM 1501 C CA . VAL A 1 183 ? 5.197 -0.876 1.730 1.00 94.88 183 VAL A CA 1
ATOM 1502 C C . VAL A 1 183 ? 4.535 -0.911 0.360 1.00 94.88 183 VAL A C 1
ATOM 1504 O O . VAL A 1 183 ? 3.397 -0.474 0.203 1.00 94.88 183 VAL A O 1
ATOM 1507 N N . LEU A 1 184 ? 5.248 -1.441 -0.622 1.00 95.69 184 LEU A N 1
ATOM 1508 C CA . LEU A 1 184 ? 4.849 -1.547 -2.018 1.00 95.69 184 LEU A CA 1
ATOM 1509 C C . LEU A 1 184 ? 4.588 -3.012 -2.384 1.00 95.69 184 LEU A C 1
ATOM 1511 O O . LEU A 1 184 ? 5.123 -3.938 -1.758 1.00 95.69 184 LEU A O 1
ATOM 1515 N N . GLU A 1 185 ? 3.781 -3.233 -3.419 1.00 95.62 185 GLU A N 1
ATOM 1516 C CA . GLU A 1 185 ? 3.638 -4.568 -4.003 1.00 95.62 185 GLU A CA 1
ATOM 1517 C C . GLU A 1 185 ? 4.989 -5.119 -4.491 1.00 95.62 185 GLU A C 1
ATOM 1519 O O . GLU A 1 185 ? 5.866 -4.386 -4.943 1.00 95.62 185 GLU A O 1
ATOM 1524 N N . TYR A 1 186 ? 5.170 -6.434 -4.386 1.00 96.81 186 TYR A N 1
ATOM 1525 C CA . TYR A 1 186 ? 6.356 -7.103 -4.910 1.00 96.81 186 TYR A CA 1
ATOM 1526 C C . TYR A 1 186 ? 6.118 -7.554 -6.354 1.00 96.81 186 TYR A C 1
ATOM 1528 O O . TYR A 1 186 ? 5.289 -8.432 -6.602 1.00 96.81 186 TYR A O 1
ATOM 1536 N N . LEU A 1 187 ? 6.875 -6.987 -7.295 1.00 96.25 187 LEU A N 1
ATOM 1537 C CA . LEU A 1 187 ? 6.843 -7.365 -8.709 1.00 96.25 187 LEU A CA 1
ATOM 1538 C C . LEU A 1 187 ? 7.875 -8.464 -8.993 1.00 96.25 187 LEU A C 1
ATOM 1540 O O . LEU A 1 187 ? 9.026 -8.383 -8.565 1.00 96.25 187 LEU A O 1
ATOM 1544 N N . LYS A 1 188 ? 7.459 -9.514 -9.710 1.00 94.25 188 LYS A N 1
ATOM 1545 C CA . LYS A 1 188 ? 8.273 -10.726 -9.910 1.00 94.25 188 LYS A CA 1
ATOM 1546 C C . LYS A 1 188 ? 9.185 -10.658 -11.134 1.00 94.25 188 LYS A C 1
ATOM 1548 O O . LYS A 1 188 ? 10.075 -11.494 -11.247 1.00 94.25 188 LYS A O 1
ATOM 1553 N N . GLY A 1 189 ? 8.929 -9.740 -12.064 1.00 93.44 189 GLY A N 1
ATOM 1554 C CA . GLY A 1 189 ? 9.568 -9.731 -13.379 1.00 93.44 189 GLY A CA 1
ATOM 1555 C C . GLY A 1 189 ? 10.918 -9.016 -13.456 1.00 93.44 189 GLY A C 1
ATOM 1556 O O . GLY A 1 189 ? 11.573 -9.122 -14.486 1.00 93.44 189 GLY A O 1
ATOM 1557 N N . GLY A 1 190 ? 11.349 -8.333 -12.393 1.00 93.00 190 GLY A N 1
ATOM 1558 C CA . GLY A 1 190 ? 12.625 -7.608 -12.378 1.00 93.00 190 GLY A CA 1
ATOM 1559 C C . GLY A 1 190 ? 12.592 -6.286 -13.151 1.00 93.00 190 GLY A C 1
ATOM 1560 O O . GLY A 1 190 ? 11.577 -5.914 -13.747 1.00 93.00 190 GLY A O 1
ATOM 1561 N N . GLU A 1 191 ? 13.696 -5.544 -13.090 1.00 93.56 191 GLU A N 1
ATOM 1562 C CA . GLU A 1 191 ? 13.838 -4.250 -13.764 1.00 93.56 191 GLU A CA 1
ATOM 1563 C C . GLU A 1 191 ? 13.925 -4.423 -15.286 1.00 93.56 191 GLU A C 1
ATOM 1565 O O . GLU A 1 191 ? 14.564 -5.350 -15.793 1.00 93.56 191 GLU A O 1
ATOM 1570 N N . LEU A 1 192 ? 13.309 -3.504 -16.036 1.00 94.50 192 LEU A N 1
ATOM 1571 C CA . LEU A 1 192 ? 13.337 -3.528 -17.500 1.00 94.50 192 LEU A CA 1
ATOM 1572 C C . LEU A 1 192 ? 14.771 -3.451 -18.041 1.00 94.50 192 LEU A C 1
ATOM 1574 O O . LEU A 1 192 ? 15.107 -4.139 -19.004 1.00 94.50 192 LEU A O 1
ATOM 1578 N N . PHE A 1 193 ? 15.613 -2.625 -17.419 1.00 91.56 193 PHE A N 1
ATOM 1579 C CA . PHE A 1 193 ? 17.008 -2.460 -17.817 1.00 91.56 193 PHE A CA 1
ATOM 1580 C C . PHE A 1 193 ? 17.777 -3.791 -17.770 1.00 91.56 193 PHE A C 1
ATOM 1582 O O . PHE A 1 193 ? 18.405 -4.183 -18.754 1.00 91.56 193 PHE A O 1
ATOM 1589 N N . GLU A 1 194 ? 17.664 -4.534 -16.666 1.00 91.19 194 GLU A N 1
ATOM 1590 C CA . GLU A 1 194 ? 18.287 -5.855 -16.527 1.00 91.19 194 GLU A CA 1
ATOM 1591 C C . GLU A 1 194 ? 17.701 -6.872 -17.511 1.00 91.19 194 GLU A C 1
ATOM 1593 O O . GLU A 1 194 ? 18.440 -7.654 -18.113 1.00 91.19 194 GLU A O 1
ATOM 1598 N N . TYR A 1 195 ? 16.380 -6.845 -17.720 1.00 93.62 195 TYR A N 1
ATOM 1599 C CA . TYR A 1 195 ? 15.728 -7.725 -18.685 1.00 93.62 195 TYR A CA 1
ATOM 1600 C C . TYR A 1 195 ? 16.302 -7.533 -20.096 1.00 93.62 195 TYR A C 1
ATOM 1602 O O . TYR A 1 195 ? 16.644 -8.518 -20.752 1.00 93.62 195 TYR A O 1
ATOM 1610 N N . LEU A 1 196 ? 16.426 -6.285 -20.557 1.00 93.00 196 LEU A N 1
ATOM 1611 C CA . LEU A 1 196 ? 16.954 -5.961 -21.886 1.00 93.00 196 LEU A CA 1
ATOM 1612 C C . LEU A 1 196 ? 18.435 -6.324 -22.025 1.00 93.00 196 LEU A C 1
ATOM 1614 O O . LEU A 1 196 ? 18.836 -6.844 -23.063 1.00 93.00 196 LEU A O 1
ATOM 1618 N N . ASN A 1 197 ? 19.235 -6.115 -20.978 1.00 92.44 197 ASN A N 1
ATOM 1619 C CA . ASN A 1 197 ? 20.642 -6.521 -20.987 1.00 92.44 197 ASN A CA 1
ATOM 1620 C C . ASN A 1 197 ? 20.803 -8.041 -21.134 1.00 92.44 197 ASN A C 1
ATOM 1622 O O . ASN A 1 197 ? 21.698 -8.494 -21.842 1.00 92.44 197 ASN A O 1
ATOM 1626 N N . ASN A 1 198 ? 19.927 -8.826 -20.501 1.00 93.00 198 ASN A N 1
ATOM 1627 C CA . ASN A 1 198 ? 20.020 -10.287 -20.510 1.00 93.00 198 ASN A CA 1
ATOM 1628 C C . ASN A 1 198 ? 19.368 -10.946 -21.739 1.00 93.00 198 ASN A C 1
ATOM 1630 O O . ASN A 1 198 ? 19.801 -12.018 -22.151 1.00 93.00 198 ASN A O 1
ATOM 1634 N N . ASN A 1 199 ? 18.321 -10.341 -22.311 1.00 92.94 199 ASN A N 1
ATOM 1635 C CA . ASN A 1 199 ? 17.510 -10.949 -23.379 1.00 92.94 199 ASN A CA 1
ATOM 1636 C C . ASN A 1 199 ? 17.651 -10.241 -24.736 1.00 92.94 199 ASN A C 1
ATOM 1638 O O . ASN A 1 199 ? 17.085 -10.696 -25.730 1.00 92.94 199 ASN A O 1
ATOM 1642 N N . GLY A 1 200 ? 18.397 -9.137 -24.789 1.00 93.88 200 GLY A N 1
ATOM 1643 C CA . GLY A 1 200 ? 18.516 -8.299 -25.973 1.00 93.88 200 GLY A CA 1
ATOM 1644 C C . GLY A 1 200 ? 17.351 -7.313 -26.141 1.00 93.88 200 GLY A C 1
ATOM 1645 O O . GLY A 1 200 ? 16.465 -7.200 -25.287 1.00 93.88 200 GLY A O 1
ATOM 1646 N N . PRO A 1 201 ? 17.358 -6.550 -27.246 1.00 94.19 201 PRO A N 1
ATOM 1647 C CA . PRO A 1 201 ? 16.380 -5.500 -27.482 1.00 94.19 201 PRO A CA 1
ATOM 1648 C C . PRO A 1 201 ? 14.977 -6.066 -27.721 1.00 94.19 201 PRO A C 1
ATOM 1650 O O . PRO A 1 201 ? 14.792 -7.150 -28.274 1.00 94.19 201 PRO A O 1
ATOM 1653 N N . TYR A 1 202 ? 13.963 -5.279 -27.364 1.00 95.69 202 TYR A N 1
ATOM 1654 C CA . TYR A 1 202 ? 12.584 -5.591 -27.726 1.00 95.69 202 TYR A CA 1
ATOM 1655 C C . TYR A 1 202 ? 12.378 -5.559 -29.237 1.00 95.69 202 TYR A C 1
ATOM 1657 O O . TYR A 1 202 ? 12.883 -4.681 -29.935 1.00 95.69 202 TYR A O 1
ATOM 1665 N N . THR A 1 203 ? 11.528 -6.462 -29.724 1.00 96.94 203 THR A N 1
ATOM 1666 C CA . THR A 1 203 ? 10.912 -6.291 -31.040 1.00 96.94 203 THR A CA 1
ATOM 1667 C C . THR A 1 203 ? 9.934 -5.120 -30.999 1.00 96.94 203 THR A C 1
ATOM 1669 O O . THR A 1 203 ? 9.351 -4.806 -29.955 1.00 96.94 203 THR A O 1
ATOM 1672 N N . GLU A 1 204 ? 9.682 -4.503 -32.151 1.00 97.31 204 GLU A N 1
ATOM 1673 C CA . GLU A 1 204 ? 8.745 -3.380 -32.260 1.00 97.31 204 GLU A CA 1
ATOM 1674 C C . GLU A 1 204 ? 7.349 -3.729 -31.715 1.00 97.31 204 GLU A C 1
ATOM 1676 O O . GLU A 1 204 ? 6.703 -2.924 -31.043 1.00 97.31 204 GLU A O 1
ATOM 1681 N N . GLN A 1 205 ? 6.899 -4.970 -31.920 1.00 97.00 205 GLN A N 1
ATOM 1682 C CA . GLN A 1 205 ? 5.607 -5.438 -31.426 1.00 97.00 205 GLN A CA 1
ATOM 1683 C C . GLN A 1 205 ? 5.537 -5.471 -29.889 1.00 97.00 205 GLN A C 1
ATOM 1685 O O . GLN A 1 205 ? 4.509 -5.097 -29.316 1.00 97.00 205 GLN A O 1
ATOM 1690 N N . VAL A 1 206 ? 6.609 -5.907 -29.217 1.00 96.50 206 VAL A N 1
ATOM 1691 C CA . VAL A 1 206 ? 6.692 -5.915 -27.747 1.00 96.50 206 VAL A CA 1
ATOM 1692 C C . VAL A 1 206 ? 6.814 -4.486 -27.227 1.00 96.50 206 VAL A C 1
ATOM 1694 O O . VAL A 1 206 ? 6.041 -4.093 -26.351 1.00 96.50 206 VAL A O 1
ATOM 1697 N N . ALA A 1 207 ? 7.696 -3.683 -27.829 1.00 96.62 207 ALA A N 1
ATOM 1698 C CA . ALA A 1 207 ? 7.895 -2.281 -27.474 1.00 96.62 207 ALA A CA 1
ATOM 1699 C C . ALA A 1 207 ? 6.591 -1.477 -27.568 1.00 96.62 207 ALA A C 1
ATOM 1701 O O . ALA A 1 207 ? 6.240 -0.764 -26.630 1.00 96.62 207 ALA A O 1
ATOM 1702 N N . LYS A 1 208 ? 5.802 -1.665 -28.633 1.00 98.00 208 LYS A N 1
ATOM 1703 C CA . LYS A 1 208 ? 4.489 -1.026 -28.805 1.00 98.00 208 LYS A CA 1
ATOM 1704 C C . LYS A 1 208 ? 3.522 -1.354 -27.664 1.00 98.00 208 LYS A C 1
ATOM 1706 O O . LYS A 1 208 ? 2.828 -0.464 -27.170 1.00 98.00 208 LYS A O 1
ATOM 1711 N N . LYS A 1 209 ? 3.452 -2.620 -27.235 1.00 97.81 209 LYS A N 1
ATOM 1712 C CA . LYS A 1 209 ? 2.576 -3.046 -26.126 1.00 97.81 209 LYS A CA 1
ATOM 1713 C C . LYS A 1 209 ? 3.048 -2.478 -24.789 1.00 97.81 209 LYS A C 1
ATOM 1715 O O . LYS A 1 209 ? 2.227 -1.964 -24.032 1.00 97.81 209 LYS A O 1
ATOM 1720 N N . ALA A 1 210 ? 4.349 -2.554 -24.527 1.00 97.00 210 ALA A N 1
ATOM 1721 C CA . ALA A 1 210 ? 4.976 -2.056 -23.311 1.00 97.00 210 ALA A CA 1
ATOM 1722 C C . ALA A 1 210 ? 4.798 -0.531 -23.177 1.00 97.00 210 ALA A C 1
ATOM 1724 O O . ALA A 1 210 ? 4.269 -0.046 -22.176 1.00 97.00 210 ALA A O 1
ATOM 1725 N N . LEU A 1 211 ? 5.116 0.220 -24.237 1.00 96.88 211 LEU A N 1
ATOM 1726 C CA . LEU A 1 211 ? 4.972 1.674 -24.284 1.00 96.88 211 LEU A CA 1
ATOM 1727 C C . LEU A 1 211 ? 3.514 2.112 -24.125 1.00 96.88 211 LEU A C 1
ATOM 1729 O O . LEU A 1 211 ? 3.244 3.072 -23.410 1.00 96.88 211 LEU A O 1
ATOM 1733 N N . LYS A 1 212 ? 2.554 1.381 -24.708 1.00 98.12 212 LYS A N 1
ATOM 1734 C CA . LYS A 1 212 ? 1.126 1.656 -24.493 1.00 98.12 212 LYS A CA 1
ATOM 1735 C C . LYS A 1 212 ? 0.754 1.617 -23.005 1.00 98.12 212 LYS A C 1
ATOM 1737 O O . LYS A 1 212 ? -0.010 2.470 -22.567 1.00 98.12 212 LYS A O 1
ATOM 1742 N N . ARG A 1 213 ? 1.284 0.671 -22.216 1.00 97.56 213 ARG A N 1
ATOM 1743 C CA . ARG A 1 213 ? 1.021 0.620 -20.762 1.00 97.56 213 ARG A CA 1
ATOM 1744 C C . ARG A 1 213 ? 1.604 1.834 -20.042 1.00 97.56 213 ARG A C 1
ATOM 1746 O O . ARG A 1 213 ? 0.900 2.450 -19.245 1.00 97.56 213 ARG A O 1
ATOM 1753 N N . VAL A 1 214 ? 2.839 2.209 -20.376 1.00 97.88 214 VAL A N 1
ATOM 1754 C CA . VAL A 1 214 ? 3.503 3.399 -19.816 1.00 97.88 214 VAL A CA 1
ATOM 1755 C C . VAL A 1 214 ? 2.716 4.671 -20.142 1.00 97.88 214 VAL A C 1
ATOM 1757 O O . VAL A 1 214 ? 2.459 5.471 -19.250 1.00 97.88 214 VAL A O 1
ATOM 1760 N N . LEU A 1 215 ? 2.258 4.838 -21.385 1.00 98.12 215 LEU A N 1
ATOM 1761 C CA . LEU A 1 215 ? 1.468 6.003 -21.799 1.00 98.12 215 LEU A CA 1
ATOM 1762 C C . LEU A 1 215 ? 0.121 6.091 -21.068 1.00 98.12 215 LEU A C 1
ATOM 1764 O O . LEU A 1 215 ? -0.243 7.171 -20.617 1.00 98.12 215 LEU A O 1
ATOM 1768 N N . ILE A 1 216 ? -0.581 4.968 -20.883 1.00 98.44 216 ILE A N 1
ATOM 1769 C CA . ILE A 1 216 ? -1.832 4.933 -20.102 1.00 98.44 216 ILE A CA 1
ATOM 1770 C C . ILE A 1 216 ? -1.562 5.285 -18.625 1.00 98.44 216 ILE A C 1
ATOM 1772 O O . ILE A 1 216 ? -2.341 5.999 -18.001 1.00 98.44 216 ILE A O 1
ATOM 1776 N N . ALA A 1 217 ? -0.447 4.820 -18.050 1.00 97.88 217 ALA A N 1
ATOM 1777 C CA . ALA A 1 217 ? -0.053 5.202 -16.691 1.00 97.88 217 ALA A CA 1
ATOM 1778 C C . ALA A 1 217 ? 0.228 6.711 -16.573 1.00 97.88 217 ALA A C 1
ATOM 1780 O O . ALA A 1 217 ? -0.203 7.351 -15.615 1.00 97.88 217 ALA A O 1
ATOM 1781 N N . LEU A 1 218 ? 0.926 7.288 -17.556 1.00 97.69 218 LEU A N 1
ATOM 1782 C CA . LEU A 1 218 ? 1.214 8.722 -17.611 1.00 97.69 218 LEU A CA 1
ATOM 1783 C C . LEU A 1 218 ? -0.047 9.566 -17.779 1.00 97.69 218 LEU A C 1
ATOM 1785 O O . LEU A 1 218 ? -0.158 10.607 -17.141 1.00 97.69 218 LEU A O 1
ATOM 1789 N N . GLU A 1 219 ? -1.000 9.120 -18.594 1.00 97.81 219 GLU A N 1
ATOM 1790 C CA . GLU A 1 219 ? -2.303 9.774 -18.728 1.00 97.81 219 GLU A CA 1
ATOM 1791 C C . GLU A 1 219 ? -3.008 9.877 -17.368 1.00 97.81 219 GLU A C 1
ATOM 1793 O O . GLU A 1 219 ? -3.429 10.969 -16.987 1.00 97.81 219 GLU A O 1
ATOM 1798 N N . ALA A 1 220 ? -3.041 8.786 -16.593 1.00 96.69 220 ALA A N 1
ATOM 1799 C CA . ALA A 1 220 ? -3.624 8.774 -15.249 1.00 96.69 220 ALA A CA 1
ATOM 1800 C C . ALA A 1 220 ? -2.901 9.712 -14.260 1.00 96.69 220 ALA A C 1
ATOM 1802 O O . ALA A 1 220 ? -3.535 10.316 -13.391 1.00 96.69 220 ALA A O 1
ATOM 1803 N N . LEU A 1 221 ? -1.577 9.863 -14.380 1.00 96.56 221 LEU A N 1
ATOM 1804 C CA . LEU A 1 221 ? -0.809 10.822 -13.578 1.00 96.56 221 LEU A CA 1
ATOM 1805 C C . LEU A 1 221 ? -1.138 12.264 -13.976 1.00 96.56 221 LEU A C 1
ATOM 1807 O O . LEU A 1 221 ? -1.459 13.095 -13.122 1.00 96.56 221 LEU A O 1
ATOM 1811 N N . HIS A 1 222 ? -1.093 12.555 -15.275 1.00 96.19 222 HIS A N 1
ATOM 1812 C CA . HIS A 1 222 ? -1.307 13.893 -15.810 1.00 96.19 222 HIS A CA 1
ATOM 1813 C C . HIS A 1 222 ? -2.739 14.383 -15.569 1.00 96.19 222 HIS A C 1
ATOM 1815 O O . HIS A 1 222 ? -2.918 15.542 -15.195 1.00 96.19 222 HIS A O 1
ATOM 1821 N N . SER A 1 223 ? -3.748 13.510 -15.680 1.00 95.19 223 SER A N 1
ATOM 1822 C CA . SER A 1 223 ? -5.143 13.845 -15.358 1.00 95.19 223 SER A CA 1
ATOM 1823 C C . SER A 1 223 ? -5.338 14.218 -13.882 1.00 95.19 223 SER A C 1
ATOM 1825 O O . SER A 1 223 ? -6.214 15.014 -13.553 1.00 95.19 223 SER A O 1
ATOM 1827 N N . ASN A 1 224 ? -4.480 13.708 -12.992 1.00 93.44 224 ASN A N 1
ATOM 1828 C CA . ASN A 1 224 ? -4.455 14.036 -11.564 1.00 93.44 224 ASN A CA 1
ATOM 1829 C C . ASN A 1 224 ? -3.548 15.228 -11.215 1.00 93.44 224 ASN A C 1
ATOM 1831 O O . ASN A 1 224 ? -3.367 15.560 -10.033 1.00 93.44 224 ASN A O 1
ATOM 1835 N N . GLY A 1 225 ? -2.989 15.876 -12.238 1.00 94.56 225 GLY A N 1
ATOM 1836 C CA . GLY A 1 225 ? -2.087 17.010 -12.120 1.00 94.56 225 GLY A CA 1
ATOM 1837 C C . GLY A 1 225 ? -0.707 16.650 -11.570 1.00 94.56 225 GLY A C 1
ATOM 1838 O O . GLY A 1 225 ? -0.049 17.512 -10.986 1.00 94.56 225 GLY A O 1
ATOM 1839 N N . VAL A 1 226 ? -0.282 15.393 -11.717 1.00 95.31 226 VAL A N 1
ATOM 1840 C CA . VAL A 1 226 ? 1.019 14.884 -11.270 1.00 95.31 226 VAL A CA 1
ATOM 1841 C C . VAL A 1 226 ? 1.959 14.771 -12.459 1.00 95.31 226 VAL A C 1
ATOM 1843 O O . VAL A 1 226 ? 1.608 14.175 -13.468 1.00 95.31 226 VAL A O 1
ATOM 1846 N N . VAL A 1 227 ? 3.183 15.278 -12.325 1.00 94.81 227 VAL A N 1
ATOM 1847 C CA . VAL A 1 227 ? 4.267 15.052 -13.289 1.00 94.81 227 VAL A CA 1
ATOM 1848 C C . VAL A 1 227 ? 5.313 14.144 -12.647 1.00 94.81 227 VAL A C 1
ATOM 1850 O O . VAL A 1 227 ? 5.808 14.455 -11.564 1.00 94.81 227 VAL A O 1
ATOM 1853 N N . HIS A 1 228 ? 5.671 13.045 -13.317 1.00 95.25 228 HIS A N 1
ATOM 1854 C CA . HIS A 1 228 ? 6.623 12.049 -12.801 1.00 95.25 228 HIS A CA 1
ATOM 1855 C C . HIS A 1 228 ? 8.061 12.587 -12.679 1.00 95.25 228 HIS A C 1
ATOM 1857 O O . HIS A 1 228 ? 8.739 12.347 -11.687 1.00 95.25 228 HIS A O 1
ATOM 1863 N N . ARG A 1 229 ? 8.519 13.345 -13.688 1.00 94.06 229 ARG A N 1
ATOM 1864 C CA . ARG A 1 229 ? 9.851 13.988 -13.807 1.00 94.06 229 ARG A CA 1
ATOM 1865 C C . ARG A 1 229 ? 11.089 13.079 -13.858 1.00 94.06 229 ARG A C 1
ATOM 1867 O O . ARG A 1 229 ? 12.147 13.588 -14.199 1.00 94.06 229 ARG A O 1
ATOM 1874 N N . ASP A 1 230 ? 10.972 11.782 -13.590 1.00 92.81 230 ASP A N 1
ATOM 1875 C CA . ASP A 1 230 ? 12.105 10.835 -13.682 1.00 92.81 230 ASP A CA 1
ATOM 1876 C C . ASP A 1 230 ? 11.738 9.543 -14.432 1.00 92.81 230 ASP A C 1
ATOM 1878 O O . ASP A 1 230 ? 11.942 8.439 -13.941 1.00 92.81 230 ASP A O 1
ATOM 1882 N N . LEU A 1 231 ? 11.070 9.655 -15.584 1.00 93.94 231 LEU A N 1
ATOM 1883 C CA . LEU A 1 231 ? 10.701 8.465 -16.356 1.00 93.94 231 LEU A CA 1
ATOM 1884 C C . LEU A 1 231 ? 11.901 7.976 -17.176 1.00 93.9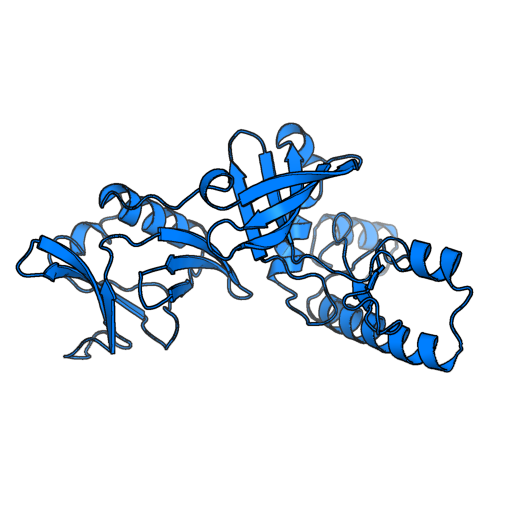4 231 LEU A C 1
ATOM 1886 O O . LEU A 1 231 ? 12.325 8.644 -18.117 1.00 93.94 231 LEU A O 1
ATOM 1890 N N . LYS A 1 232 ? 12.408 6.798 -16.819 1.00 92.06 232 LYS A N 1
ATOM 1891 C CA . LYS A 1 232 ? 13.557 6.123 -17.435 1.00 92.06 232 LYS A CA 1
ATOM 1892 C C . LYS A 1 232 ? 13.433 4.608 -17.263 1.00 92.06 232 LYS A C 1
ATOM 1894 O O . LYS A 1 232 ? 12.545 4.149 -16.544 1.00 92.06 232 LYS A O 1
ATOM 1899 N N . MET A 1 233 ? 14.288 3.834 -17.929 1.00 88.69 233 MET A N 1
ATOM 1900 C CA . MET A 1 233 ? 14.187 2.366 -17.955 1.00 88.69 233 MET A CA 1
ATOM 1901 C C . MET A 1 233 ? 14.382 1.731 -16.574 1.00 88.69 233 MET A C 1
ATOM 1903 O O . MET A 1 233 ? 13.751 0.726 -16.272 1.00 88.69 233 MET A O 1
ATOM 1907 N N . GLU A 1 234 ? 15.195 2.350 -15.727 1.00 88.81 234 GLU A N 1
ATOM 1908 C CA . GLU A 1 234 ? 15.481 1.948 -14.348 1.00 88.81 234 GLU A CA 1
ATOM 1909 C C . GLU A 1 234 ? 14.253 2.098 -13.436 1.00 88.81 234 GLU A C 1
ATOM 1911 O O . GLU A 1 234 ? 14.106 1.377 -12.458 1.00 88.81 234 GLU A O 1
ATOM 1916 N N . ASN A 1 235 ? 13.325 2.993 -13.790 1.00 93.38 235 ASN A N 1
ATOM 1917 C CA . ASN A 1 235 ? 12.082 3.221 -13.046 1.00 93.38 235 ASN A CA 1
ATOM 1918 C C . ASN A 1 235 ? 10.890 2.452 -13.648 1.00 93.38 235 ASN A C 1
ATOM 1920 O O . ASN A 1 235 ? 9.729 2.748 -13.339 1.00 93.38 235 ASN A O 1
ATOM 1924 N N . LEU A 1 236 ? 11.171 1.463 -14.505 1.00 96.56 236 LEU A N 1
ATOM 1925 C CA . LEU A 1 236 ? 10.200 0.557 -15.106 1.00 96.56 236 LEU A CA 1
ATOM 1926 C C . LEU A 1 236 ? 10.524 -0.885 -14.717 1.00 96.56 236 LEU A C 1
ATOM 1928 O O . LEU A 1 236 ? 11.636 -1.371 -14.914 1.00 96.56 236 LEU A O 1
ATOM 1932 N N . MET A 1 237 ? 9.523 -1.593 -14.203 1.00 96.56 237 MET A N 1
ATOM 1933 C CA . MET A 1 237 ? 9.677 -2.967 -13.732 1.00 96.56 237 MET A CA 1
ATOM 1934 C C . MET A 1 237 ? 8.597 -3.861 -14.327 1.00 96.56 237 MET A C 1
ATOM 1936 O O . MET A 1 237 ? 7.457 -3.434 -14.525 1.00 96.56 237 MET A O 1
ATOM 1940 N N . LEU A 1 238 ? 8.952 -5.110 -14.609 1.00 97.19 238 LEU A N 1
ATOM 1941 C CA . LEU A 1 238 ? 8.024 -6.117 -15.099 1.00 97.19 238 LEU A CA 1
ATOM 1942 C C . LEU A 1 238 ? 7.229 -6.703 -13.928 1.00 97.19 238 LEU A C 1
ATOM 1944 O O . LEU A 1 238 ? 7.783 -7.194 -12.944 1.00 97.19 238 LEU A O 1
ATOM 1948 N N . GLU A 1 239 ? 5.908 -6.697 -14.051 1.00 95.94 239 GLU A N 1
ATOM 1949 C CA . GLU A 1 239 ? 5.013 -7.364 -13.109 1.00 95.94 239 GLU A CA 1
ATOM 1950 C C . GLU A 1 239 ? 5.155 -8.889 -13.206 1.00 95.94 239 GLU A C 1
ATOM 1952 O O . GLU A 1 239 ? 5.255 -9.576 -12.184 1.00 95.94 239 GLU A O 1
ATOM 1957 N N . ASN A 1 240 ? 5.214 -9.412 -14.434 1.00 93.75 240 ASN A N 1
ATOM 1958 C CA . ASN A 1 240 ? 5.259 -10.836 -14.733 1.00 93.75 240 ASN A CA 1
ATOM 1959 C C . ASN A 1 240 ? 6.524 -11.184 -15.542 1.00 93.75 240 ASN A C 1
ATOM 1961 O O . ASN A 1 240 ? 6.667 -10.699 -16.665 1.00 93.75 240 ASN A O 1
ATOM 1965 N N . PRO A 1 241 ? 7.407 -12.071 -15.039 1.00 92.31 241 PRO A N 1
ATOM 1966 C CA . PRO A 1 241 ? 8.628 -12.467 -15.750 1.00 92.31 241 PRO A CA 1
ATOM 1967 C C . PRO A 1 241 ? 8.364 -13.126 -17.114 1.00 92.31 241 PRO A C 1
ATOM 1969 O O . PRO A 1 241 ? 9.229 -13.101 -17.982 1.00 92.31 241 PRO A O 1
ATOM 1972 N N . ASN A 1 242 ? 7.169 -13.689 -17.319 1.00 93.19 242 ASN A N 1
ATOM 1973 C CA . ASN A 1 242 ? 6.789 -14.372 -18.557 1.00 93.19 242 ASN A CA 1
ATOM 1974 C C . ASN A 1 242 ? 6.075 -13.455 -19.568 1.00 93.19 242 ASN A C 1
ATOM 1976 O O . ASN A 1 242 ? 5.744 -13.900 -20.663 1.00 93.19 242 ASN A O 1
ATOM 1980 N N . ASP A 1 243 ? 5.806 -12.193 -19.216 1.00 95.38 243 ASP A N 1
ATOM 1981 C CA . ASP A 1 243 ? 5.223 -11.198 -20.122 1.00 95.38 243 ASP A CA 1
ATOM 1982 C C . ASP A 1 243 ? 6.154 -9.978 -20.203 1.00 95.38 243 ASP A C 1
ATOM 1984 O O . ASP A 1 243 ? 6.062 -9.083 -19.358 1.00 95.38 243 ASP A O 1
ATOM 1988 N N . PRO A 1 244 ? 7.006 -9.882 -21.239 1.00 94.12 244 PRO A N 1
ATOM 1989 C CA . PRO A 1 244 ? 7.915 -8.749 -21.427 1.00 94.12 244 PRO A CA 1
ATOM 1990 C C . PRO A 1 244 ? 7.185 -7.416 -21.640 1.00 94.12 244 PRO A C 1
ATOM 1992 O O . PRO A 1 244 ? 7.778 -6.352 -21.548 1.00 94.12 244 PRO A O 1
ATOM 1995 N N . SER A 1 245 ? 5.879 -7.431 -21.922 1.00 95.31 245 SER A N 1
ATOM 1996 C CA . SER A 1 245 ? 5.095 -6.200 -22.024 1.00 95.31 245 SER A CA 1
ATOM 1997 C C . SER A 1 245 ? 4.527 -5.725 -20.686 1.00 95.31 245 SER A C 1
ATOM 1999 O O . SER A 1 245 ? 3.871 -4.683 -20.657 1.00 95.31 245 SER A O 1
ATOM 2001 N N . SER A 1 246 ? 4.748 -6.458 -19.587 1.00 96.44 246 SER A N 1
ATOM 2002 C CA . SER A 1 246 ? 4.095 -6.256 -18.286 1.00 96.44 246 SER A CA 1
ATOM 2003 C C . SER A 1 246 ? 4.648 -5.115 -17.429 1.00 96.44 246 SER A C 1
ATOM 2005 O O . SER A 1 246 ? 4.776 -5.239 -16.216 1.00 96.44 246 SER A O 1
ATOM 2007 N N . LEU A 1 247 ? 4.957 -3.979 -18.052 1.00 97.50 247 LEU A N 1
ATOM 2008 C CA . LEU A 1 247 ? 5.578 -2.850 -17.366 1.00 97.50 247 LEU A CA 1
ATOM 2009 C C . LEU A 1 247 ? 4.645 -2.143 -16.378 1.00 97.50 247 LEU A C 1
ATOM 2011 O O . LEU A 1 247 ? 3.498 -1.817 -16.706 1.00 97.50 247 LEU A O 1
ATOM 2015 N N . LYS A 1 248 ? 5.211 -1.820 -15.213 1.00 98.19 248 LYS A N 1
ATOM 2016 C CA . LYS A 1 248 ? 4.718 -0.824 -14.261 1.00 98.19 248 LYS A CA 1
ATOM 2017 C C . LYS A 1 248 ? 5.777 0.245 -13.993 1.00 98.19 248 LYS A C 1
ATOM 2019 O O . LYS A 1 248 ? 6.973 -0.035 -14.028 1.00 98.19 248 LYS A O 1
ATOM 2024 N N . ILE A 1 249 ? 5.318 1.456 -13.687 1.00 98.06 249 ILE A N 1
ATOM 2025 C CA . ILE A 1 249 ? 6.154 2.554 -13.180 1.00 98.06 249 ILE A CA 1
ATOM 2026 C C . ILE A 1 249 ? 6.348 2.379 -11.669 1.00 98.06 249 ILE A C 1
ATOM 2028 O O . ILE A 1 249 ? 5.352 2.189 -10.965 1.00 98.06 249 ILE A O 1
ATOM 2032 N N . ILE A 1 250 ? 7.592 2.445 -11.176 1.00 94.81 250 ILE A N 1
ATOM 2033 C CA . ILE A 1 250 ? 7.921 2.043 -9.793 1.00 94.81 250 ILE A CA 1
ATOM 2034 C C . ILE A 1 250 ? 8.492 3.119 -8.856 1.00 94.81 250 ILE A C 1
ATOM 2036 O O . ILE A 1 250 ? 8.504 2.876 -7.652 1.00 94.81 250 ILE A O 1
ATOM 2040 N N . ASP A 1 251 ? 8.938 4.286 -9.334 1.00 91.69 251 ASP A N 1
ATOM 2041 C CA . ASP A 1 251 ? 9.588 5.291 -8.468 1.00 91.69 251 ASP A CA 1
ATOM 2042 C C . ASP A 1 251 ? 9.031 6.700 -8.670 1.00 91.69 251 ASP A C 1
ATOM 2044 O O . ASP A 1 251 ? 9.144 7.279 -9.744 1.00 91.69 251 ASP A O 1
ATOM 2048 N N . PHE A 1 252 ? 8.483 7.284 -7.604 1.00 93.31 252 PHE A N 1
ATOM 2049 C CA . PHE A 1 252 ? 7.879 8.617 -7.615 1.00 93.31 252 PHE A CA 1
ATOM 2050 C C . PHE A 1 252 ? 8.633 9.609 -6.723 1.00 93.31 252 PHE A C 1
ATOM 2052 O O . PHE A 1 252 ? 8.120 10.690 -6.429 1.00 93.31 252 PHE A O 1
ATOM 2059 N N . GLY A 1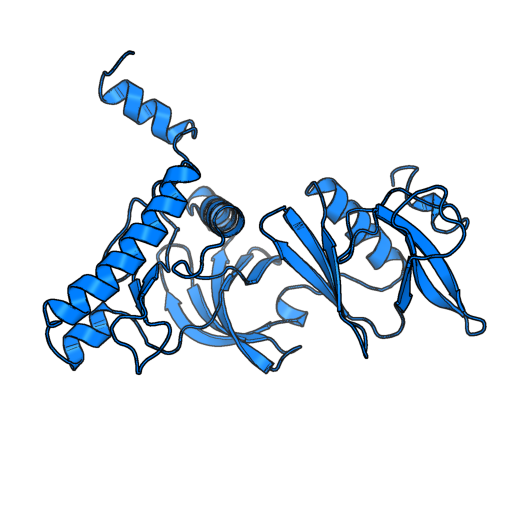 253 ? 9.871 9.299 -6.320 1.00 88.25 253 GLY A N 1
ATOM 2060 C CA . GLY A 1 253 ? 10.686 10.154 -5.448 1.00 88.25 253 GLY A CA 1
ATOM 2061 C C . GLY A 1 253 ? 10.996 11.549 -6.016 1.00 88.25 253 GLY A C 1
ATOM 2062 O O . GLY A 1 253 ? 11.353 12.467 -5.269 1.00 88.25 253 GLY A O 1
ATOM 2063 N N . LEU A 1 254 ? 10.832 11.744 -7.328 1.00 89.12 254 LEU A N 1
ATOM 2064 C CA . LEU A 1 254 ? 10.948 13.039 -8.002 1.00 89.12 254 LEU A CA 1
ATOM 2065 C C . LEU A 1 254 ? 9.615 13.560 -8.549 1.00 89.12 254 LEU A C 1
ATOM 2067 O O . LEU A 1 254 ? 9.605 14.618 -9.176 1.00 89.12 254 LEU A O 1
ATOM 2071 N N . ALA A 1 255 ? 8.484 12.908 -8.286 1.00 91.69 255 ALA A N 1
ATOM 2072 C CA . ALA A 1 255 ? 7.187 13.384 -8.751 1.00 91.69 255 ALA A CA 1
ATOM 2073 C C . ALA A 1 255 ? 6.806 14.737 -8.120 1.00 91.69 255 ALA A C 1
ATOM 2075 O O . ALA A 1 255 ? 7.339 15.152 -7.088 1.00 91.69 255 ALA A O 1
ATOM 2076 N N . SER A 1 256 ? 5.910 15.477 -8.775 1.00 91.25 256 SER A N 1
ATOM 2077 C CA . SER A 1 256 ? 5.405 16.756 -8.267 1.00 91.25 256 SER A CA 1
ATOM 2078 C C . SER A 1 256 ? 4.009 17.062 -8.784 1.00 91.25 256 SER A C 1
ATOM 2080 O O . SER A 1 256 ? 3.691 16.797 -9.942 1.00 91.25 256 SER A O 1
ATOM 2082 N N . PHE A 1 257 ? 3.201 17.706 -7.945 1.00 90.25 257 PHE A N 1
ATOM 2083 C CA . PHE A 1 257 ? 1.920 18.274 -8.347 1.00 90.25 257 PHE A CA 1
ATOM 2084 C C . PHE A 1 257 ? 2.120 19.607 -9.079 1.00 90.25 257 PHE A C 1
ATOM 2086 O O . PHE A 1 257 ? 2.869 20.472 -8.609 1.00 90.25 257 PHE A O 1
ATOM 2093 N N . LEU A 1 258 ? 1.406 19.807 -10.191 1.00 84.12 258 LEU A N 1
ATOM 2094 C CA . LEU A 1 258 ? 1.436 21.030 -11.010 1.00 84.12 258 LEU A CA 1
ATOM 2095 C C . LEU A 1 258 ? 1.110 22.297 -10.204 1.00 84.12 258 LEU A C 1
ATOM 2097 O O . LEU A 1 258 ? 1.677 23.358 -10.459 1.00 84.12 258 LEU A O 1
ATOM 2101 N N . ASN A 1 259 ? 0.239 22.176 -9.200 1.00 71.69 259 ASN A N 1
ATOM 2102 C CA . ASN A 1 259 ? -0.194 23.289 -8.353 1.00 71.69 259 ASN A CA 1
ATOM 2103 C C . ASN A 1 259 ? 0.730 23.560 -7.157 1.00 71.69 259 ASN A C 1
ATOM 2105 O O . ASN A 1 259 ? 0.460 24.469 -6.373 1.00 71.69 259 ASN A O 1
ATOM 2109 N N . SER A 1 260 ? 1.822 22.807 -7.003 1.00 62.91 260 SER A N 1
ATOM 2110 C CA . SER A 1 260 ? 2.786 23.056 -5.933 1.00 62.91 260 SER A CA 1
ATOM 2111 C C . SER A 1 260 ? 3.507 24.397 -6.140 1.00 62.91 260 SER A C 1
ATOM 2113 O O . SER A 1 260 ? 3.892 24.763 -7.256 1.00 62.91 260 SER A O 1
ATOM 2115 N N . ASN A 1 261 ? 3.748 25.136 -5.049 1.00 55.62 261 ASN A N 1
ATOM 2116 C CA . ASN A 1 261 ? 4.476 26.415 -5.087 1.00 55.62 261 ASN A CA 1
ATOM 2117 C C . ASN A 1 261 ? 5.860 26.285 -5.757 1.00 55.62 261 ASN A C 1
ATOM 2119 O O . ASN A 1 261 ? 6.326 27.221 -6.401 1.00 55.62 261 ASN A O 1
ATOM 2123 N N . LYS A 1 262 ? 6.476 25.097 -5.682 1.00 53.38 262 LYS A N 1
ATOM 2124 C CA . LYS A 1 262 ? 7.769 24.764 -6.299 1.00 53.38 262 LYS A CA 1
ATOM 2125 C C . LYS A 1 262 ? 7.725 24.818 -7.838 1.00 53.38 262 LYS A C 1
ATOM 2127 O O . LYS A 1 262 ? 8.686 25.271 -8.449 1.00 53.38 262 LYS A O 1
ATOM 2132 N N . MET A 1 263 ? 6.609 24.431 -8.470 1.00 50.66 263 MET A N 1
ATOM 2133 C CA . MET A 1 263 ? 6.416 24.525 -9.931 1.00 50.66 263 MET A CA 1
ATOM 2134 C C . MET A 1 263 ? 5.888 25.888 -10.394 1.00 50.66 263 MET A C 1
ATOM 2136 O O . MET A 1 263 ? 6.191 26.309 -11.511 1.00 50.66 263 MET A O 1
ATOM 2140 N N . ARG A 1 264 ? 5.175 26.629 -9.534 1.00 46.56 264 ARG A N 1
ATOM 2141 C CA . ARG A 1 264 ? 4.795 28.027 -9.817 1.00 46.56 264 ARG A CA 1
ATOM 2142 C C . ARG A 1 264 ? 6.019 28.934 -9.994 1.00 46.56 264 ARG A C 1
ATOM 2144 O O . ARG A 1 264 ? 5.998 29.810 -10.854 1.00 46.56 264 ARG A O 1
ATOM 2151 N N . SER A 1 265 ? 7.101 28.687 -9.254 1.00 43.88 265 SER A N 1
ATOM 2152 C CA . SER A 1 265 ? 8.369 29.411 -9.424 1.00 43.88 265 SER A CA 1
ATOM 2153 C C . SER A 1 265 ? 9.049 29.125 -10.769 1.00 43.88 265 SER A C 1
ATOM 2155 O O . SER A 1 265 ? 9.609 30.038 -11.366 1.00 43.88 265 SER A O 1
ATOM 2157 N N . ILE A 1 266 ? 8.933 27.900 -11.299 1.00 48.72 266 ILE A N 1
ATOM 2158 C CA . ILE A 1 266 ? 9.446 27.544 -12.636 1.00 48.72 266 ILE A CA 1
ATOM 2159 C C . ILE A 1 266 ? 8.606 28.221 -13.731 1.00 48.72 266 ILE A C 1
ATOM 2161 O O . ILE A 1 266 ? 9.168 28.773 -14.673 1.00 48.72 266 ILE A O 1
ATOM 2165 N N . LYS A 1 267 ? 7.272 28.275 -13.579 1.00 43.66 267 LYS A N 1
ATOM 2166 C CA . LYS A 1 267 ? 6.401 29.057 -14.482 1.00 43.66 267 LYS A CA 1
ATOM 2167 C C . LYS A 1 267 ? 6.753 30.551 -14.488 1.00 43.66 267 LYS A C 1
ATOM 2169 O O . LYS A 1 267 ? 6.741 31.158 -15.553 1.00 43.66 267 LYS A O 1
ATOM 2174 N N . LYS A 1 268 ? 7.120 31.129 -13.335 1.00 43.34 268 LYS A N 1
ATOM 2175 C CA . LYS A 1 268 ? 7.618 32.515 -13.254 1.00 43.34 268 LYS A CA 1
ATOM 2176 C C . LYS A 1 268 ? 8.996 32.701 -13.900 1.00 43.34 268 LYS A C 1
ATOM 2178 O O . LYS A 1 268 ? 9.230 33.749 -14.485 1.00 43.34 268 LYS A O 1
ATOM 2183 N N . MET A 1 269 ? 9.884 31.707 -13.829 1.00 41.44 269 MET A N 1
ATOM 2184 C CA . MET A 1 269 ? 11.203 31.760 -14.480 1.00 41.44 269 MET A CA 1
ATOM 2185 C C . MET A 1 269 ? 11.136 31.630 -16.009 1.00 41.44 269 MET A C 1
ATOM 2187 O O . MET A 1 269 ? 11.952 32.239 -16.690 1.00 41.44 269 MET A O 1
ATOM 2191 N N . TYR A 1 270 ? 10.172 30.877 -16.553 1.00 46.25 270 TYR A N 1
ATOM 2192 C CA . TYR A 1 270 ? 10.037 30.650 -18.003 1.00 46.25 270 TYR A CA 1
ATOM 2193 C C . TYR A 1 270 ? 8.984 31.521 -18.705 1.00 46.25 270 TYR A C 1
ATOM 2195 O O . TYR A 1 270 ? 8.669 31.261 -19.862 1.00 46.25 270 TYR A O 1
ATOM 2203 N N . GLY A 1 271 ? 8.459 32.557 -18.042 1.00 44.47 271 GLY A N 1
ATOM 2204 C CA . GLY A 1 271 ? 7.760 33.660 -18.708 1.00 44.47 271 GLY A CA 1
ATOM 2205 C C . GLY A 1 271 ? 6.678 33.243 -19.711 1.00 44.47 271 GLY A C 1
ATOM 2206 O O . GLY A 1 271 ? 6.754 33.597 -20.883 1.00 44.47 271 GLY A O 1
ATOM 2207 N N . ARG A 1 272 ? 5.649 32.522 -19.262 1.00 41.72 272 ARG A N 1
ATOM 2208 C CA . ARG A 1 272 ? 4.339 32.558 -19.928 1.00 41.72 272 ARG A CA 1
ATOM 2209 C C . ARG A 1 272 ? 3.316 33.055 -18.925 1.00 41.72 272 ARG A C 1
ATOM 2211 O O . ARG A 1 272 ? 2.874 32.306 -18.055 1.00 41.72 272 ARG A O 1
ATOM 2218 N N . ASN A 1 273 ? 3.041 34.351 -19.026 1.00 38.88 273 ASN A N 1
ATOM 2219 C CA . ASN A 1 273 ? 1.815 34.936 -18.514 1.00 38.88 273 ASN A CA 1
ATOM 2220 C C . ASN A 1 273 ? 0.714 34.507 -19.487 1.00 38.88 273 ASN A C 1
ATOM 2222 O O . ASN A 1 273 ? 0.826 34.816 -20.675 1.00 38.88 273 ASN A O 1
ATOM 2226 N N . ASP A 1 274 ? -0.269 33.760 -18.995 1.00 43.19 274 ASP A N 1
ATOM 2227 C CA . ASP A 1 274 ? -1.611 33.843 -19.572 1.00 43.19 274 ASP A CA 1
ATOM 2228 C C . ASP A 1 274 ? -2.232 35.166 -19.099 1.00 43.19 274 ASP A C 1
ATOM 2230 O O . ASP A 1 274 ? -2.036 35.497 -17.900 1.00 43.19 274 ASP A O 1
#